Protein AF-B9CPA2-F1 (afdb_monomer_lite)

Structure (mmCIF, N/CA/C/O backbone):
data_AF-B9CPA2-F1
#
_entry.id   AF-B9CPA2-F1
#
loop_
_atom_site.group_PDB
_atom_site.id
_atom_site.type_symbol
_atom_site.label_atom_id
_atom_site.label_alt_id
_atom_site.label_comp_id
_atom_site.label_asym_id
_atom_site.label_entity_id
_atom_site.label_seq_id
_atom_site.pdbx_PDB_ins_code
_atom_site.Cartn_x
_atom_site.Cartn_y
_atom_site.Cartn_z
_atom_site.occupancy
_atom_site.B_iso_or_equiv
_atom_site.auth_seq_id
_atom_site.auth_comp_id
_atom_site.auth_asym_id
_atom_site.auth_atom_id
_atom_site.pdbx_PDB_model_num
ATOM 1 N N . TRP A 1 1 ? 14.239 -4.950 -32.439 1.00 93.31 1 TRP A N 1
ATOM 2 C CA . TRP A 1 1 ? 14.514 -5.816 -31.283 1.00 93.31 1 TRP A CA 1
ATOM 3 C C . TRP A 1 1 ? 15.414 -6.955 -31.710 1.00 93.31 1 TRP A C 1
ATOM 5 O O . TRP A 1 1 ? 15.241 -7.461 -32.813 1.00 93.31 1 TRP A O 1
ATOM 15 N N . PHE A 1 2 ? 16.359 -7.323 -30.860 1.00 93.44 2 PHE A N 1
ATOM 16 C CA . PHE A 1 2 ? 17.284 -8.444 -31.021 1.00 93.44 2 PHE A CA 1
ATOM 17 C C . PHE A 1 2 ? 17.460 -9.105 -29.648 1.00 93.44 2 PHE A C 1
ATOM 19 O O . PHE A 1 2 ? 17.384 -8.392 -28.653 1.00 93.44 2 PHE A O 1
ATOM 26 N N . LYS A 1 3 ? 17.638 -10.427 -29.575 1.00 94.75 3 LYS A N 1
ATOM 27 C CA . LYS A 1 3 ? 17.844 -11.140 -28.307 1.00 94.75 3 LYS A CA 1
ATOM 28 C C . LYS A 1 3 ? 19.097 -12.002 -28.385 1.00 94.75 3 LYS A C 1
ATOM 30 O O . LYS A 1 3 ? 19.220 -12.775 -29.335 1.00 94.75 3 LYS A O 1
ATOM 35 N N . ASP A 1 4 ? 19.961 -11.905 -27.386 1.00 94.31 4 ASP A N 1
ATOM 36 C CA . ASP A 1 4 ? 21.124 -12.776 -27.203 1.00 94.31 4 ASP A CA 1
ATOM 37 C C . ASP A 1 4 ? 21.193 -13.321 -25.759 1.00 94.31 4 ASP A C 1
ATOM 39 O O . ASP A 1 4 ? 20.155 -13.491 -25.111 1.00 94.31 4 ASP A O 1
ATOM 43 N N . SER A 1 5 ? 22.391 -13.684 -25.287 1.00 94.25 5 SER A N 1
ATOM 44 C CA . SER A 1 5 ? 22.625 -14.171 -23.923 1.00 94.25 5 SER A CA 1
ATOM 45 C C . SER A 1 5 ? 22.478 -13.102 -22.840 1.00 94.25 5 SER A C 1
ATOM 47 O O . SER A 1 5 ? 22.176 -13.463 -21.703 1.00 94.25 5 SER A O 1
ATOM 49 N N . ASP A 1 6 ? 22.686 -11.829 -23.174 1.00 92.31 6 ASP A N 1
ATOM 50 C CA . ASP A 1 6 ? 22.652 -10.701 -22.238 1.00 92.31 6 ASP A CA 1
ATOM 51 C C . ASP A 1 6 ? 21.230 -10.147 -22.098 1.00 92.31 6 ASP A C 1
ATOM 53 O O . ASP A 1 6 ? 20.862 -9.610 -21.052 1.00 92.31 6 ASP A O 1
ATOM 57 N N . GLY A 1 7 ? 20.395 -10.318 -23.126 1.00 94.62 7 GLY A N 1
ATOM 58 C CA . GLY A 1 7 ? 18.963 -10.064 -23.034 1.00 94.62 7 GLY A CA 1
ATOM 59 C C . GLY A 1 7 ? 18.363 -9.513 -24.316 1.00 94.62 7 GLY A C 1
ATOM 60 O O . GLY A 1 7 ? 18.714 -9.918 -2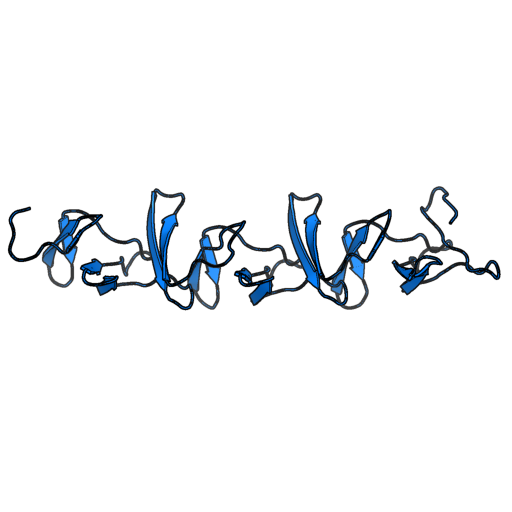5.421 1.00 94.62 7 GLY A O 1
ATOM 61 N N . TRP A 1 8 ? 17.369 -8.637 -24.162 1.00 96.38 8 TRP A N 1
ATOM 62 C CA . TRP A 1 8 ? 16.714 -7.958 -25.277 1.00 96.38 8 TRP A CA 1
ATOM 63 C C . TRP A 1 8 ? 17.388 -6.621 -25.573 1.00 96.38 8 TRP A C 1
ATOM 65 O O . TRP A 1 8 ? 17.579 -5.805 -24.685 1.00 96.38 8 TRP A O 1
ATOM 75 N N . HIS A 1 9 ? 17.645 -6.341 -26.842 1.00 96.00 9 HIS A N 1
ATOM 76 C CA . HIS A 1 9 ? 18.293 -5.126 -27.323 1.00 96.00 9 HIS A CA 1
ATOM 77 C C . HIS A 1 9 ? 17.392 -4.423 -28.331 1.00 96.00 9 HIS A C 1
ATOM 79 O O . HIS A 1 9 ? 16.668 -5.058 -29.113 1.00 96.00 9 HIS A O 1
ATOM 85 N N . PHE A 1 10 ? 17.461 -3.097 -28.364 1.00 96.06 10 PHE A N 1
ATOM 86 C CA . PHE A 1 10 ? 16.719 -2.287 -29.319 1.00 96.06 10 PHE A CA 1
ATOM 87 C C . PHE A 1 10 ? 17.671 -1.425 -30.139 1.00 96.06 10 PHE A C 1
ATOM 89 O O . PHE A 1 10 ? 18.555 -0.774 -29.599 1.00 96.06 10 PHE A O 1
ATOM 96 N N . PHE A 1 11 ? 17.456 -1.405 -31.452 1.00 94.88 11 PHE A N 1
ATOM 97 C CA . PHE A 1 11 ? 18.180 -0.561 -32.393 1.00 94.88 11 PHE A CA 1
ATOM 98 C C . PHE A 1 11 ? 17.162 0.346 -33.076 1.00 94.88 11 PHE A C 1
ATOM 100 O O . PHE A 1 11 ? 16.099 -0.125 -33.492 1.00 94.88 11 PHE A O 1
ATOM 107 N N . ASN A 1 12 ? 17.465 1.638 -33.171 1.00 90.94 12 ASN A N 1
ATOM 108 C CA . ASN A 1 12 ? 16.597 2.589 -33.862 1.00 90.94 12 ASN A CA 1
ATOM 109 C C . ASN A 1 12 ? 16.642 2.383 -35.393 1.00 90.94 12 ASN A C 1
ATOM 111 O O . ASN A 1 12 ? 17.394 1.555 -35.906 1.00 90.94 12 ASN A O 1
ATOM 115 N N . GLY A 1 13 ? 15.863 3.165 -36.149 1.00 90.25 13 GLY A N 1
ATOM 116 C CA . GLY A 1 13 ? 15.800 3.052 -37.616 1.00 90.25 13 GLY A CA 1
ATOM 117 C C . GLY A 1 13 ? 17.124 3.306 -38.356 1.00 90.25 13 GLY A C 1
ATOM 118 O O . GLY A 1 13 ? 17.227 2.972 -39.531 1.00 90.25 13 GLY A O 1
ATOM 119 N N . ALA A 1 14 ? 18.135 3.863 -37.681 1.00 93.06 14 ALA A N 1
ATOM 120 C CA . ALA A 1 14 ? 19.485 4.057 -38.209 1.00 93.06 14 ALA A CA 1
ATOM 121 C C . ALA A 1 14 ? 20.461 2.930 -37.806 1.00 93.06 14 ALA A C 1
ATOM 123 O O . ALA A 1 14 ? 21.646 3.012 -38.117 1.00 93.06 14 ALA A O 1
ATOM 124 N N . GLY A 1 15 ? 19.989 1.896 -37.100 1.00 92.06 15 GLY A N 1
ATOM 125 C CA . GLY A 1 15 ? 20.818 0.789 -36.621 1.00 92.06 15 GLY A CA 1
ATOM 126 C C . GLY A 1 15 ? 21.654 1.116 -35.380 1.00 92.06 15 GLY A C 1
ATOM 127 O O . GLY A 1 15 ? 22.585 0.379 -35.073 1.00 92.06 15 GLY A O 1
ATOM 128 N N . ILE A 1 16 ? 21.350 2.202 -34.660 1.00 92.06 16 ILE A N 1
ATOM 129 C CA . ILE A 1 16 ? 22.061 2.584 -33.429 1.00 92.06 16 ILE A CA 1
ATOM 130 C C . ILE A 1 16 ? 21.378 1.922 -32.230 1.00 92.06 16 ILE A C 1
ATOM 132 O O . ILE A 1 16 ? 20.159 2.050 -32.078 1.00 92.06 16 ILE A O 1
ATOM 136 N N . ALA A 1 17 ? 22.156 1.242 -31.383 1.00 95.00 17 ALA A N 1
ATOM 137 C CA . ALA A 1 17 ? 21.672 0.625 -30.149 1.00 95.00 17 ALA A CA 1
ATOM 138 C C . ALA A 1 17 ? 21.129 1.678 -29.168 1.00 95.00 17 ALA A C 1
ATOM 140 O O . ALA A 1 17 ? 21.731 2.737 -28.972 1.00 95.00 17 ALA A O 1
ATOM 141 N N . ALA A 1 18 ? 19.989 1.387 -28.546 1.00 96.75 18 ALA A N 1
ATOM 142 C CA . ALA A 1 18 ? 19.444 2.197 -27.468 1.00 96.75 18 ALA A CA 1
ATOM 143 C C . ALA A 1 18 ? 20.276 2.049 -26.189 1.00 96.75 18 ALA A C 1
ATOM 145 O O . ALA A 1 18 ? 20.876 1.009 -25.929 1.00 96.75 18 ALA A O 1
ATOM 146 N N . ARG A 1 19 ? 20.309 3.122 -25.395 1.00 96.25 19 ARG A N 1
ATOM 147 C CA . ARG A 1 19 ? 21.090 3.221 -24.162 1.00 96.25 19 ARG A CA 1
ATOM 148 C C . ARG A 1 19 ? 20.356 4.111 -23.166 1.00 96.25 19 ARG A C 1
ATOM 150 O O . ARG A 1 19 ? 19.945 5.215 -23.516 1.00 96.25 19 ARG A O 1
ATOM 157 N N . GLY A 1 20 ? 20.231 3.653 -21.926 1.00 96.44 20 GLY A N 1
ATOM 158 C CA . GLY A 1 20 ? 19.441 4.305 -20.887 1.00 96.44 20 GLY A CA 1
ATOM 159 C C . GLY A 1 20 ? 17.953 4.321 -21.233 1.00 96.44 20 GLY A C 1
ATOM 160 O O . GLY A 1 20 ? 17.445 3.403 -21.874 1.00 96.44 20 GLY A O 1
ATOM 161 N N . TRP A 1 21 ? 17.256 5.374 -20.810 1.00 96.38 21 TRP A N 1
ATOM 162 C CA . TRP A 1 21 ? 15.847 5.589 -21.137 1.00 96.38 21 TRP A CA 1
ATOM 163 C C . TRP A 1 21 ? 15.649 5.790 -22.640 1.00 96.38 21 TRP A C 1
ATOM 165 O O . TRP A 1 21 ? 16.207 6.724 -23.220 1.00 96.38 21 TRP A O 1
ATOM 175 N N . ALA A 1 22 ? 14.813 4.962 -23.264 1.00 96.44 22 ALA A N 1
ATOM 176 C CA . ALA A 1 22 ? 14.493 5.095 -24.679 1.00 96.44 22 ALA A CA 1
ATOM 177 C C . ALA A 1 22 ? 13.037 4.737 -24.986 1.00 96.44 22 ALA A C 1
ATOM 179 O O . ALA A 1 22 ? 12.459 3.821 -24.400 1.00 96.44 22 ALA A O 1
ATOM 180 N N . TYR A 1 23 ? 12.477 5.457 -25.959 1.00 95.31 23 TYR A N 1
ATOM 181 C CA . TYR A 1 23 ? 11.213 5.110 -26.594 1.00 95.31 23 TYR A CA 1
ATOM 182 C C . TYR A 1 23 ? 11.464 4.124 -27.731 1.00 95.31 23 TYR A C 1
ATOM 184 O O . TYR A 1 23 ? 12.357 4.318 -28.562 1.00 95.31 23 TYR A O 1
ATOM 192 N N . THR A 1 24 ? 10.651 3.081 -27.783 1.00 92.62 24 THR A N 1
ATOM 193 C CA . THR A 1 24 ? 10.628 2.132 -28.896 1.00 92.62 24 THR A CA 1
ATOM 194 C C . THR A 1 24 ? 9.728 2.651 -30.021 1.00 92.62 24 THR A C 1
ATOM 196 O O . THR A 1 24 ? 9.033 3.656 -29.873 1.00 92.62 24 THR A O 1
ATOM 199 N N . THR A 1 25 ? 9.686 1.947 -31.156 1.00 89.62 25 THR A N 1
ATOM 200 C CA . THR A 1 25 ? 8.804 2.296 -32.288 1.00 89.62 25 THR A CA 1
ATOM 201 C C . THR A 1 25 ? 7.317 2.331 -31.931 1.00 89.62 25 THR A C 1
ATOM 203 O O . THR A 1 25 ? 6.551 2.993 -32.623 1.00 89.62 25 THR A O 1
ATOM 206 N N . ASN A 1 26 ? 6.913 1.641 -30.862 1.00 89.75 26 ASN A N 1
ATOM 207 C CA . ASN A 1 26 ? 5.528 1.580 -30.396 1.00 89.75 26 ASN A CA 1
ATOM 208 C C . ASN A 1 26 ? 5.220 2.622 -29.303 1.00 89.75 26 ASN A C 1
ATOM 210 O O . ASN A 1 26 ? 4.148 2.581 -28.710 1.00 89.75 26 ASN A O 1
ATOM 214 N N . ASN A 1 27 ? 6.143 3.556 -29.040 1.00 91.62 27 ASN A N 1
ATOM 215 C CA . ASN A 1 27 ? 6.106 4.519 -27.931 1.00 91.62 27 ASN A CA 1
ATOM 216 C C . ASN A 1 27 ? 6.173 3.899 -26.522 1.00 91.62 27 ASN A C 1
ATOM 218 O O . ASN A 1 27 ? 5.983 4.614 -25.536 1.00 91.62 27 ASN A O 1
ATOM 222 N N . ASP A 1 28 ? 6.509 2.613 -26.407 1.00 95.12 28 ASP A N 1
ATOM 223 C CA . ASP A 1 28 ? 6.827 1.991 -25.120 1.00 95.12 28 ASP A CA 1
ATOM 224 C C . ASP A 1 28 ? 8.187 2.488 -24.618 1.00 95.12 28 ASP A C 1
ATOM 226 O O . ASP A 1 28 ? 9.118 2.667 -25.411 1.00 95.12 28 ASP A O 1
ATOM 230 N N . ILE A 1 29 ? 8.307 2.692 -23.306 1.00 97.50 29 ILE A N 1
ATOM 231 C CA . ILE A 1 29 ? 9.532 3.178 -22.661 1.00 97.50 29 ILE A CA 1
ATOM 232 C C . ILE A 1 29 ? 10.277 1.989 -22.063 1.00 97.50 29 ILE A C 1
ATOM 234 O O . ILE A 1 29 ? 9.711 1.255 -21.263 1.00 97.50 29 ILE A O 1
ATOM 238 N N . PHE A 1 30 ? 11.555 1.834 -22.387 1.00 97.81 30 PHE A N 1
ATOM 239 C CA . PHE A 1 30 ? 12.441 0.853 -21.758 1.00 97.81 30 PHE A CA 1
ATOM 240 C C . PHE A 1 30 ? 13.691 1.540 -21.212 1.00 97.81 30 PHE A C 1
ATOM 242 O O . PHE A 1 30 ? 14.040 2.649 -21.632 1.00 97.81 30 PHE A O 1
ATOM 249 N N . TYR A 1 31 ? 14.369 0.868 -20.284 1.00 97.62 31 TYR A N 1
ATOM 250 C CA . TYR A 1 31 ? 15.703 1.245 -19.840 1.00 97.62 31 TYR A CA 1
ATOM 251 C C . TYR A 1 31 ? 16.714 0.197 -20.306 1.00 97.62 31 TYR A C 1
ATOM 253 O O . TYR A 1 31 ? 16.613 -0.970 -19.938 1.00 97.62 31 TYR A O 1
ATOM 261 N N . PHE A 1 32 ? 17.679 0.619 -21.119 1.00 97.31 32 PHE A N 1
ATOM 262 C CA . PHE A 1 32 ? 18.750 -0.222 -21.656 1.00 97.31 32 PHE A CA 1
ATOM 263 C C . PHE A 1 32 ? 20.030 0.015 -20.855 1.00 97.31 32 PHE A C 1
ATOM 265 O O . PHE A 1 32 ? 20.537 1.136 -20.870 1.00 97.31 32 PHE A O 1
ATOM 272 N N . ASP A 1 33 ? 20.536 -0.997 -20.148 1.00 96.38 33 ASP A N 1
ATOM 273 C CA . ASP A 1 33 ? 21.606 -0.860 -19.151 1.00 96.38 33 ASP A CA 1
ATOM 274 C C . ASP A 1 33 ? 22.900 -0.257 -19.743 1.00 96.38 33 ASP A C 1
ATOM 276 O O . ASP A 1 33 ? 23.657 -0.944 -20.433 1.00 96.38 33 ASP A O 1
ATOM 280 N N . PRO A 1 34 ? 23.223 1.021 -19.458 1.00 95.12 34 PRO A N 1
ATOM 281 C CA . PRO A 1 34 ? 24.396 1.679 -20.023 1.00 95.12 34 PRO A CA 1
ATOM 282 C C . PRO A 1 34 ? 25.733 1.123 -19.527 1.00 95.12 34 PRO A C 1
ATOM 284 O O . PRO A 1 34 ? 26.762 1.540 -20.069 1.00 95.12 34 PRO A O 1
ATOM 287 N N . SER A 1 35 ? 25.721 0.310 -18.462 1.00 93.62 35 SER A N 1
ATOM 288 C CA . SER A 1 35 ? 26.912 -0.248 -17.812 1.00 93.62 35 SER A CA 1
ATOM 289 C C . SER A 1 35 ? 27.394 -1.549 -18.454 1.00 93.62 35 SER A C 1
ATOM 291 O O . SER A 1 35 ? 28.565 -1.897 -18.312 1.00 93.62 35 SER A O 1
ATOM 293 N N . GLN A 1 36 ? 26.523 -2.226 -19.205 1.00 92.38 36 GLN A N 1
ATOM 294 C CA . GLN A 1 36 ? 26.849 -3.448 -19.933 1.00 92.38 36 GLN A CA 1
ATOM 295 C C . GLN A 1 36 ? 27.127 -3.150 -21.404 1.00 92.38 36 GLN A C 1
ATOM 297 O O . GLN A 1 36 ? 26.505 -2.263 -21.987 1.00 92.38 36 GLN A O 1
ATOM 302 N N . GLU A 1 37 ? 28.043 -3.906 -22.012 1.00 88.88 37 GLU A N 1
ATOM 303 C CA . GLU A 1 37 ? 28.561 -3.661 -23.366 1.00 88.88 37 GLU A CA 1
ATOM 304 C C . GLU A 1 37 ? 27.456 -3.585 -24.429 1.00 88.88 37 GLU A C 1
ATOM 306 O O . GLU A 1 37 ? 27.454 -2.671 -25.253 1.00 88.88 37 GLU A O 1
ATOM 311 N N . HIS A 1 38 ? 26.477 -4.491 -24.369 1.00 89.50 38 HIS A N 1
ATOM 312 C CA . HIS A 1 38 ? 25.397 -4.575 -25.356 1.00 89.50 38 HIS A CA 1
ATOM 313 C C . HIS A 1 38 ? 24.123 -3.805 -24.975 1.00 89.50 38 HIS A C 1
ATOM 315 O O . HIS A 1 38 ? 23.160 -3.800 -25.741 1.00 89.50 38 HIS A O 1
ATOM 321 N N . HIS A 1 39 ? 24.098 -3.138 -23.820 1.00 95.06 39 HIS A N 1
ATOM 322 C CA . HIS A 1 39 ? 22.944 -2.380 -23.319 1.00 95.06 39 HIS A CA 1
ATOM 323 C C . HIS A 1 39 ? 21.620 -3.173 -23.334 1.00 95.06 39 HIS A C 1
ATOM 325 O O . HIS A 1 39 ? 20.664 -2.757 -23.995 1.00 95.06 39 HIS A O 1
ATOM 331 N N . PRO A 1 40 ? 21.532 -4.331 -22.654 1.00 97.12 40 PRO A N 1
ATOM 332 C CA . PRO A 1 40 ? 20.288 -5.087 -22.592 1.00 97.12 40 PRO A CA 1
ATOM 333 C C . PRO A 1 40 ? 19.186 -4.274 -21.897 1.00 97.12 40 PRO A C 1
ATOM 335 O O . PRO A 1 40 ? 19.435 -3.503 -20.967 1.00 97.12 40 PRO A O 1
ATOM 338 N N . ALA A 1 41 ? 17.948 -4.444 -22.351 1.00 97.62 41 ALA A N 1
ATOM 339 C CA . ALA A 1 41 ? 16.759 -3.931 -21.693 1.00 97.62 41 ALA A CA 1
ATOM 340 C C . ALA A 1 41 ? 16.608 -4.594 -20.324 1.00 97.62 41 ALA A C 1
ATOM 342 O O . ALA A 1 41 ? 16.572 -5.822 -20.220 1.00 97.62 41 ALA A O 1
ATOM 343 N N . LEU A 1 42 ? 16.468 -3.774 -19.287 1.00 97.31 42 LEU A N 1
ATOM 344 C CA . LEU A 1 42 ? 16.121 -4.248 -17.957 1.00 97.31 42 LEU A CA 1
ATOM 345 C C . LEU A 1 42 ? 14.626 -4.581 -17.905 1.00 97.31 42 LEU A C 1
ATOM 347 O O . LEU A 1 42 ? 13.798 -3.831 -18.424 1.00 97.31 42 LEU A O 1
ATOM 351 N N . LEU A 1 43 ? 14.301 -5.719 -17.292 1.00 96.56 43 LEU A N 1
ATOM 352 C CA . LEU A 1 43 ? 12.955 -6.282 -17.194 1.00 96.56 43 LEU A CA 1
ATOM 353 C C . LEU A 1 43 ? 12.641 -6.661 -15.745 1.00 96.56 43 LEU A C 1
ATOM 355 O O . LEU A 1 43 ? 13.541 -6.991 -14.975 1.00 96.56 43 LEU A O 1
ATOM 359 N N . GLY A 1 44 ? 11.358 -6.664 -15.393 1.00 96.19 44 GLY A N 1
ATOM 360 C CA . GLY A 1 44 ? 10.898 -6.908 -14.031 1.00 96.19 44 GLY A CA 1
ATOM 361 C C . GLY A 1 44 ? 11.161 -5.719 -13.112 1.00 96.19 44 GLY A C 1
ATOM 362 O O . GLY A 1 44 ? 11.117 -4.569 -13.548 1.00 96.19 44 GLY A O 1
ATOM 363 N N . GLU A 1 45 ? 11.393 -6.004 -11.833 1.00 95.88 45 GLU A N 1
ATOM 364 C CA . GLU A 1 45 ? 11.718 -4.998 -10.823 1.00 95.88 45 GLU A CA 1
ATOM 365 C C . GLU A 1 45 ? 13.154 -4.493 -10.999 1.00 95.88 45 GLU A C 1
ATOM 367 O O . GLU A 1 45 ? 14.097 -5.281 -11.075 1.00 95.88 45 GLU A O 1
ATOM 372 N N . VAL A 1 46 ? 13.317 -3.172 -11.061 1.00 95.25 46 VAL A N 1
ATOM 373 C CA . VAL A 1 46 ? 14.606 -2.529 -11.321 1.00 95.25 46 VAL A CA 1
ATOM 374 C C . VAL A 1 46 ? 14.766 -1.297 -10.443 1.00 95.25 46 VAL A C 1
ATOM 376 O O . VAL A 1 46 ? 13.914 -0.410 -10.451 1.00 95.25 46 VAL A O 1
ATOM 379 N N . THR A 1 47 ? 15.905 -1.187 -9.764 1.00 94.69 47 THR A N 1
ATOM 380 C CA . THR A 1 47 ? 16.331 0.048 -9.097 1.00 94.69 47 THR A CA 1
ATOM 381 C C . THR A 1 47 ? 17.276 0.823 -10.006 1.00 94.69 47 THR A C 1
ATOM 383 O O . THR A 1 47 ? 18.300 0.300 -10.445 1.00 94.69 47 THR A O 1
ATOM 386 N N . LEU A 1 48 ? 16.946 2.083 -10.287 1.00 93.12 48 LEU A N 1
ATOM 387 C CA . LEU A 1 48 ? 17.769 2.977 -11.104 1.00 93.12 48 LEU A CA 1
ATOM 388 C C . LEU A 1 48 ? 18.364 4.114 -10.259 1.00 93.12 48 LEU A C 1
ATOM 390 O O . LEU A 1 48 ? 18.015 4.310 -9.092 1.00 93.12 48 LEU A O 1
ATOM 394 N N . ASN A 1 49 ? 19.284 4.875 -10.863 1.00 80.44 49 ASN A N 1
ATOM 395 C CA . ASN A 1 49 ? 19.975 5.999 -10.223 1.00 80.44 49 ASN A CA 1
ATOM 396 C C . ASN A 1 49 ? 19.003 6.925 -9.470 1.00 80.44 49 ASN A C 1
ATOM 398 O O . ASN A 1 49 ? 17.973 7.327 -10.008 1.00 80.44 49 ASN A O 1
ATOM 402 N N . GLY A 1 50 ? 19.364 7.276 -8.234 1.00 79.62 50 GLY A N 1
ATOM 403 C CA . GLY A 1 50 ? 18.497 8.018 -7.311 1.00 79.62 50 GLY A CA 1
ATOM 404 C C . GLY A 1 50 ? 17.726 7.135 -6.325 1.00 79.62 50 GLY A C 1
ATOM 405 O O . GLY A 1 50 ? 17.035 7.675 -5.472 1.00 79.62 50 GLY A O 1
ATOM 406 N N . GLY A 1 51 ? 17.870 5.804 -6.405 1.00 87.06 51 GLY A N 1
ATOM 407 C CA . GLY A 1 51 ? 17.214 4.861 -5.490 1.00 87.06 51 GLY A CA 1
ATOM 408 C C . GLY A 1 51 ? 15.747 4.601 -5.831 1.00 87.06 51 GLY A C 1
ATOM 409 O O . GLY A 1 51 ? 15.023 4.032 -5.029 1.00 87.06 51 GLY A O 1
ATOM 410 N N . HIS A 1 52 ? 15.295 5.021 -7.014 1.00 92.06 52 HIS A N 1
ATOM 411 C CA . HIS A 1 52 ? 13.918 4.823 -7.449 1.00 92.06 52 HIS A CA 1
ATOM 412 C C . HIS A 1 52 ? 13.727 3.421 -8.027 1.00 92.06 52 HIS A C 1
ATOM 414 O O . HIS A 1 52 ? 14.511 2.978 -8.873 1.00 92.06 52 HIS A O 1
ATOM 420 N N . HIS A 1 53 ? 12.657 2.759 -7.593 1.00 96.06 53 HIS A N 1
ATOM 421 C CA . HIS A 1 53 ? 12.250 1.440 -8.062 1.00 96.06 53 HIS A CA 1
ATOM 422 C C . HIS A 1 53 ? 11.213 1.564 -9.181 1.00 96.06 53 HIS A C 1
ATOM 424 O O . HIS A 1 53 ? 10.332 2.422 -9.133 1.00 96.06 53 HIS A O 1
ATOM 430 N N . TYR A 1 54 ? 11.333 0.710 -10.191 1.00 97.06 54 TYR A N 1
ATOM 431 C CA . TYR A 1 54 ? 10.481 0.661 -11.375 1.00 97.06 54 TYR A CA 1
ATOM 432 C C . TYR A 1 54 ? 10.125 -0.789 -11.690 1.00 97.06 54 TYR A C 1
ATOM 434 O O . TYR A 1 54 ? 10.820 -1.717 -11.276 1.00 97.06 54 TYR A O 1
ATOM 442 N N . TYR A 1 55 ? 9.084 -0.978 -12.500 1.00 97.62 55 TYR A N 1
ATOM 443 C CA . TYR A 1 55 ? 8.791 -2.272 -13.104 1.00 97.62 55 TYR A CA 1
ATOM 444 C C . TYR A 1 55 ? 8.730 -2.162 -14.625 1.00 97.62 55 TYR A C 1
ATOM 446 O O . TYR A 1 55 ? 7.982 -1.339 -15.159 1.00 97.62 55 TYR A O 1
ATOM 454 N N . PHE A 1 56 ? 9.476 -3.014 -15.323 1.00 97.62 56 PHE A N 1
ATOM 455 C CA . PHE A 1 56 ? 9.462 -3.117 -16.780 1.00 97.62 56 PHE A CA 1
ATOM 456 C C . PHE A 1 56 ? 8.820 -4.437 -17.210 1.00 97.62 56 PHE A C 1
ATOM 458 O O . PHE A 1 56 ? 9.377 -5.516 -17.020 1.00 97.62 56 PHE A O 1
ATOM 465 N N . ASP A 1 57 ? 7.637 -4.346 -17.806 1.00 95.50 57 ASP A N 1
ATOM 466 C CA . ASP A 1 57 ? 6.967 -5.475 -18.439 1.00 95.50 57 ASP A CA 1
ATOM 467 C C . ASP A 1 57 ? 7.681 -5.847 -19.748 1.00 95.50 57 ASP A C 1
ATOM 469 O O . ASP A 1 57 ? 7.989 -4.976 -20.561 1.00 95.50 57 ASP A O 1
ATOM 473 N N . GLU A 1 58 ? 7.915 -7.140 -19.987 1.00 93.25 58 GLU A N 1
ATOM 474 C CA . GLU A 1 58 ? 8.626 -7.607 -21.190 1.00 93.25 58 GLU A CA 1
ATOM 475 C C . GLU A 1 58 ? 7.922 -7.196 -22.494 1.00 93.25 58 GLU A C 1
ATOM 477 O O . GLU A 1 58 ? 8.580 -6.966 -23.507 1.00 93.25 58 GLU A O 1
ATOM 482 N N . SER A 1 59 ? 6.592 -7.055 -22.478 1.00 90.56 59 SER A N 1
ATOM 483 C CA . SER A 1 59 ? 5.798 -6.735 -23.668 1.00 90.56 59 SER A CA 1
ATOM 484 C C . SER A 1 59 ? 5.484 -5.247 -23.842 1.00 90.56 59 SER A C 1
ATOM 486 O O . SER A 1 59 ? 5.286 -4.810 -24.975 1.00 90.56 59 SER A O 1
ATOM 488 N N . ARG A 1 60 ? 5.412 -4.474 -22.750 1.00 89.56 60 ARG A N 1
ATOM 489 C CA . ARG A 1 60 ? 4.950 -3.067 -22.751 1.00 89.56 60 ARG A CA 1
ATOM 490 C C . ARG A 1 60 ? 5.951 -2.071 -22.162 1.00 89.56 60 ARG A C 1
ATOM 492 O O . ARG A 1 60 ? 5.669 -0.875 -22.132 1.00 89.56 60 ARG A O 1
ATOM 499 N N . GLY A 1 61 ? 7.099 -2.536 -21.681 1.00 96.19 61 GLY A N 1
ATOM 500 C CA . GLY A 1 61 ? 8.108 -1.693 -21.050 1.00 96.19 61 GLY A CA 1
ATOM 501 C C . GLY A 1 61 ? 7.649 -1.145 -19.704 1.00 96.19 61 GLY A C 1
ATOM 502 O O . GLY A 1 61 ? 7.000 -1.837 -18.921 1.00 96.19 61 GLY A O 1
ATOM 503 N N . LEU A 1 62 ? 8.018 0.101 -19.416 1.00 98.25 62 LEU A N 1
ATOM 504 C CA . LEU A 1 62 ? 7.794 0.748 -18.132 1.00 98.25 62 LEU A CA 1
ATOM 505 C C . LEU A 1 62 ? 6.308 0.746 -17.756 1.00 98.25 62 LEU A C 1
ATOM 507 O O . LEU A 1 62 ? 5.468 1.361 -18.423 1.00 98.25 62 LEU A O 1
ATOM 511 N N . VAL A 1 63 ? 6.002 0.114 -16.630 1.00 98.12 63 VAL A N 1
ATOM 512 C CA . VAL A 1 63 ? 4.674 0.143 -16.036 1.00 98.12 63 VAL A CA 1
ATOM 513 C C . VAL A 1 63 ? 4.437 1.494 -15.363 1.00 98.12 63 VAL A C 1
ATOM 515 O O . VAL A 1 63 ? 5.289 2.003 -14.644 1.00 98.12 63 VAL A O 1
ATOM 518 N N . LYS A 1 64 ? 3.264 2.084 -15.618 1.00 97.94 64 LYS A N 1
ATOM 519 C CA . LYS A 1 64 ? 2.849 3.390 -15.092 1.00 97.94 64 LYS A CA 1
ATOM 520 C C . LYS A 1 64 ? 1.389 3.363 -14.659 1.00 97.94 64 LYS A C 1
ATOM 522 O O . LYS A 1 64 ? 0.573 2.684 -15.299 1.00 97.94 64 LYS A O 1
ATOM 527 N N . ASP A 1 65 ? 1.098 4.148 -13.627 1.00 97.44 65 ASP A N 1
ATOM 528 C CA . ASP A 1 65 ? -0.228 4.431 -13.069 1.00 97.44 65 ASP A CA 1
ATOM 529 C C . ASP A 1 65 ? -1.071 3.168 -12.840 1.00 97.44 65 ASP A C 1
ATOM 531 O O . ASP A 1 65 ? -2.187 3.042 -13.348 1.00 97.44 65 ASP A O 1
ATOM 535 N N . ARG A 1 66 ? -0.479 2.171 -12.171 1.00 97.88 66 ARG A N 1
ATOM 536 C CA . ARG A 1 66 ? -1.165 0.919 -11.827 1.00 97.88 66 ARG A CA 1
ATOM 537 C C . ARG A 1 66 ? -0.450 0.128 -10.740 1.00 97.88 66 ARG A C 1
ATOM 539 O O . ARG A 1 66 ? 0.758 0.252 -10.542 1.00 97.88 66 ARG A O 1
ATOM 546 N N . TRP A 1 67 ? -1.218 -0.774 -10.139 1.00 98.06 67 TRP A N 1
ATOM 547 C CA . TRP A 1 67 ? -0.735 -1.835 -9.268 1.00 98.06 67 TRP A CA 1
ATOM 548 C C . TRP A 1 67 ? 0.185 -2.817 -10.002 1.00 98.06 67 TRP A C 1
ATOM 550 O O . TRP A 1 67 ? -0.086 -3.214 -11.139 1.00 98.06 67 TRP A O 1
ATOM 560 N N . VAL A 1 68 ? 1.240 -3.248 -9.315 1.00 97.94 68 VAL A N 1
ATOM 561 C CA . VAL A 1 68 ? 2.177 -4.283 -9.759 1.00 97.94 68 VAL A CA 1
ATOM 562 C C . VAL A 1 68 ? 2.324 -5.307 -8.641 1.00 97.94 68 VAL A C 1
ATOM 564 O O . VAL A 1 68 ? 2.627 -4.945 -7.507 1.00 97.94 68 VAL A O 1
ATOM 567 N N . LYS A 1 69 ? 2.120 -6.588 -8.961 1.00 97.00 69 LYS A N 1
ATOM 568 C CA . LYS A 1 69 ? 2.423 -7.687 -8.042 1.00 97.00 69 LYS A CA 1
ATOM 569 C C . LYS A 1 69 ? 3.846 -8.159 -8.296 1.00 97.00 69 LYS A C 1
ATOM 571 O O . LYS A 1 69 ? 4.135 -8.698 -9.366 1.00 97.00 69 LYS A O 1
ATOM 576 N N . LEU A 1 70 ? 4.728 -7.932 -7.333 1.00 95.38 70 LEU A N 1
ATOM 577 C CA . LEU A 1 70 ? 6.125 -8.335 -7.423 1.00 95.38 70 LEU A CA 1
ATOM 578 C C . LEU A 1 70 ? 6.268 -9.857 -7.231 1.00 95.38 70 LEU A C 1
ATOM 580 O O . LEU A 1 70 ? 5.401 -10.485 -6.613 1.00 95.38 70 LEU A O 1
ATOM 584 N N . PRO A 1 71 ? 7.367 -10.476 -7.706 1.00 90.25 71 PRO A N 1
ATOM 585 C CA . PRO A 1 71 ? 7.613 -11.911 -7.530 1.00 90.25 71 PRO A CA 1
ATOM 586 C C . PRO A 1 71 ? 7.593 -12.381 -6.067 1.00 90.25 71 PRO A C 1
ATOM 588 O O . PRO A 1 71 ? 7.210 -13.516 -5.799 1.00 90.25 71 PRO A O 1
ATOM 591 N N . GLY A 1 72 ? 7.951 -11.504 -5.120 1.00 88.25 72 GLY A N 1
ATOM 592 C CA . GLY A 1 72 ? 7.876 -11.768 -3.678 1.00 88.25 72 GLY A CA 1
ATOM 593 C C . GLY A 1 72 ? 6.453 -11.805 -3.100 1.00 88.25 72 GLY A C 1
ATOM 594 O O . GLY A 1 72 ? 6.286 -12.074 -1.918 1.00 88.25 72 GLY A O 1
ATOM 595 N N . GLY A 1 73 ? 5.426 -11.538 -3.912 1.00 93.12 73 GLY A N 1
ATOM 596 C CA . GLY A 1 73 ? 4.017 -11.532 -3.509 1.00 93.12 73 GLY A CA 1
ATOM 597 C C . GLY A 1 73 ? 3.488 -10.161 -3.090 1.00 93.12 73 GLY A C 1
ATOM 598 O O . GLY A 1 73 ? 2.273 -9.967 -3.119 1.00 93.12 73 GLY A O 1
ATOM 599 N N . ASN A 1 74 ? 4.379 -9.216 -2.782 1.00 96.00 74 ASN A N 1
ATOM 600 C CA . ASN A 1 74 ? 4.031 -7.848 -2.412 1.00 96.00 74 ASN A CA 1
ATOM 601 C C . ASN A 1 74 ? 3.386 -7.087 -3.575 1.00 96.00 74 ASN A C 1
ATOM 603 O O . ASN A 1 74 ? 3.787 -7.225 -4.735 1.00 96.00 74 ASN A O 1
ATOM 607 N N . TRP A 1 75 ? 2.413 -6.244 -3.244 1.00 98.31 75 TRP A N 1
ATOM 608 C CA . TRP A 1 75 ? 1.838 -5.275 -4.168 1.00 98.31 75 TRP A CA 1
ATOM 609 C C . TRP A 1 75 ? 2.522 -3.923 -4.006 1.00 98.31 75 TRP A C 1
ATOM 611 O O . TRP A 1 75 ? 2.692 -3.455 -2.889 1.00 98.31 75 TRP A O 1
ATOM 621 N N . VAL A 1 76 ? 2.862 -3.278 -5.115 1.00 98.56 76 VAL A N 1
ATOM 622 C CA . VAL A 1 76 ? 3.353 -1.892 -5.177 1.00 98.56 76 VAL A CA 1
ATOM 623 C C . VAL A 1 76 ? 2.510 -1.111 -6.181 1.00 98.56 76 VAL A C 1
ATOM 625 O O . VAL A 1 76 ? 1.773 -1.708 -6.974 1.00 98.56 76 VAL A O 1
ATOM 628 N N . TYR A 1 77 ? 2.622 0.216 -6.190 1.00 98.62 77 TYR A N 1
ATOM 629 C CA . TYR A 1 77 ? 1.954 1.048 -7.189 1.00 98.62 77 TYR A CA 1
ATOM 630 C C . TYR A 1 77 ? 2.962 1.914 -7.942 1.00 98.62 77 TYR A C 1
ATOM 632 O O . TYR A 1 77 ? 3.694 2.705 -7.350 1.00 98.62 77 TYR A O 1
ATOM 640 N N . ALA A 1 78 ? 2.987 1.773 -9.268 1.00 98.31 78 ALA A N 1
ATOM 641 C CA . ALA A 1 78 ? 3.799 2.617 -10.133 1.00 98.31 78 ALA A CA 1
ATOM 642 C C . ALA A 1 78 ? 3.095 3.960 -10.361 1.00 98.31 78 ALA A C 1
ATOM 644 O O . ALA A 1 78 ? 1.934 3.988 -10.777 1.00 98.31 78 ALA A O 1
ATOM 645 N N . SER A 1 79 ? 3.799 5.070 -10.136 1.00 97.81 79 SER A N 1
ATOM 646 C CA . SER A 1 79 ? 3.289 6.422 -10.377 1.00 97.81 79 SER A CA 1
ATOM 647 C C . SER A 1 79 ? 3.011 6.672 -11.866 1.00 97.81 79 SER A C 1
ATOM 649 O O . SER A 1 79 ? 3.281 5.837 -12.737 1.00 97.81 79 SER A O 1
ATOM 651 N N . LYS A 1 80 ? 2.507 7.864 -12.197 1.00 97.00 80 LYS A N 1
ATOM 652 C CA . LYS A 1 80 ? 2.323 8.295 -13.594 1.00 97.00 80 LYS A CA 1
ATOM 653 C C . LYS A 1 80 ? 3.643 8.430 -14.355 1.00 97.00 80 LYS A C 1
ATOM 655 O O . LYS A 1 80 ? 3.655 8.346 -15.582 1.00 97.00 80 LYS A O 1
ATOM 660 N N . GLU A 1 81 ? 4.738 8.599 -13.629 1.00 95.88 81 GLU A N 1
ATOM 661 C CA . GLU A 1 81 ? 6.116 8.652 -14.108 1.00 95.88 81 GLU A CA 1
ATOM 662 C C . GLU A 1 81 ? 6.788 7.267 -14.066 1.00 95.88 81 GLU A C 1
ATOM 664 O O . GLU A 1 81 ? 7.838 7.082 -14.674 1.00 95.88 81 GLU A O 1
ATOM 669 N N . GLY A 1 82 ? 6.159 6.288 -13.407 1.00 96.62 82 GLY A N 1
ATOM 670 C CA . GLY A 1 82 ? 6.547 4.876 -13.375 1.00 96.62 82 GLY A CA 1
ATOM 671 C C . GLY A 1 82 ? 7.367 4.446 -12.162 1.00 96.62 82 GLY A C 1
ATOM 672 O O . GLY A 1 82 ? 7.486 3.248 -11.922 1.00 96.62 82 GLY A O 1
ATOM 673 N N . ALA A 1 83 ? 7.900 5.390 -11.384 1.00 96.81 83 ALA A N 1
ATOM 674 C CA . ALA A 1 83 ? 8.565 5.067 -10.126 1.00 96.81 83 ALA A CA 1
ATOM 675 C C . ALA A 1 83 ? 7.541 4.560 -9.098 1.00 96.81 83 ALA A C 1
ATOM 677 O O . ALA A 1 83 ? 6.400 5.030 -9.080 1.00 96.81 83 ALA A O 1
ATOM 678 N N . PHE A 1 84 ? 7.925 3.622 -8.238 1.00 97.94 84 PHE A N 1
ATOM 679 C CA . PHE A 1 84 ? 7.070 3.193 -7.132 1.00 97.94 84 PHE A CA 1
ATOM 680 C C . PHE A 1 84 ? 6.877 4.335 -6.130 1.00 97.94 84 PHE A C 1
ATOM 682 O O . PHE A 1 84 ? 7.821 5.057 -5.801 1.00 97.94 84 PHE A O 1
ATOM 689 N N . ILE A 1 85 ? 5.634 4.520 -5.690 1.00 98.19 85 ILE A N 1
ATOM 690 C CA . ILE A 1 85 ? 5.258 5.541 -4.703 1.00 98.19 85 ILE A CA 1
ATOM 691 C C . ILE A 1 85 ? 5.431 5.017 -3.276 1.00 98.19 85 ILE A C 1
ATOM 693 O O . ILE A 1 85 ? 5.358 3.814 -3.050 1.00 98.19 85 ILE A O 1
ATOM 697 N N . SER A 1 86 ? 5.612 5.925 -2.318 1.00 97.62 86 SER A N 1
ATOM 698 C CA . SER A 1 86 ? 5.758 5.620 -0.893 1.00 97.62 86 SER A CA 1
ATOM 699 C C . SER A 1 86 ? 4.864 6.521 -0.036 1.00 97.62 86 SER A C 1
ATOM 701 O O . SER A 1 86 ? 4.492 7.624 -0.436 1.00 97.62 86 SER A O 1
ATOM 703 N N . GLY A 1 87 ? 4.500 6.063 1.158 1.00 98.31 87 GLY A N 1
ATOM 704 C CA . GLY A 1 87 ? 3.639 6.785 2.088 1.00 98.31 87 GLY A CA 1
ATOM 705 C C . GLY A 1 87 ? 2.155 6.783 1.702 1.00 98.31 87 GLY A C 1
ATOM 706 O O . GLY A 1 87 ? 1.653 5.864 1.059 1.00 98.31 87 GLY A O 1
ATOM 707 N N . TRP A 1 88 ? 1.432 7.810 2.154 1.00 98.25 88 TRP A N 1
ATOM 708 C CA . TRP A 1 88 ? -0.021 7.937 2.002 1.00 98.25 88 TRP A CA 1
ATOM 709 C C . TRP A 1 88 ? -0.412 8.392 0.595 1.00 98.25 88 TRP A C 1
ATOM 711 O O .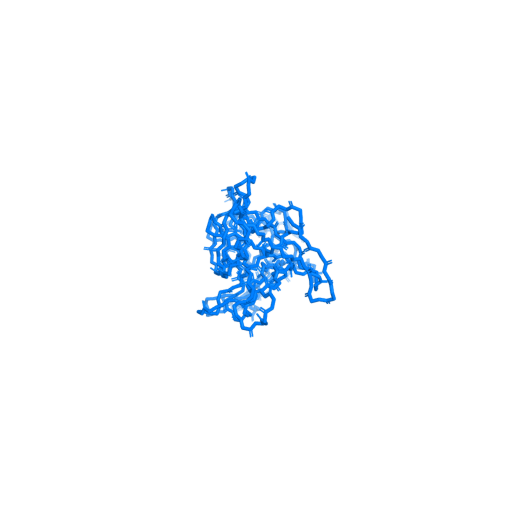 TRP A 1 88 ? -0.036 9.487 0.176 1.00 98.25 88 TRP A O 1
ATOM 721 N N . HIS A 1 89 ? -1.242 7.611 -0.095 1.00 98.56 89 HIS A N 1
ATOM 722 C CA . HIS A 1 89 ? -1.700 7.942 -1.442 1.00 98.56 89 HIS A CA 1
ATOM 723 C C . HIS A 1 89 ? -3.158 7.563 -1.685 1.00 98.56 89 HIS A C 1
ATOM 725 O O . HIS A 1 89 ? -3.637 6.531 -1.228 1.00 98.56 89 HIS A O 1
ATOM 731 N N . TYR A 1 90 ? -3.839 8.393 -2.475 1.00 98.06 90 TYR A N 1
ATOM 732 C CA . TYR A 1 90 ? -5.124 8.040 -3.067 1.00 98.06 90 TYR A CA 1
ATOM 733 C C . TYR A 1 90 ? -4.900 7.239 -4.344 1.00 98.06 90 TYR A C 1
ATOM 735 O O . TYR A 1 90 ? -4.217 7.715 -5.255 1.00 98.06 90 TYR A O 1
ATOM 743 N N . ILE A 1 91 ? -5.524 6.068 -4.425 1.00 97.81 91 ILE A N 1
ATOM 744 C CA . ILE A 1 91 ? -5.581 5.234 -5.622 1.00 97.81 91 ILE A CA 1
ATOM 745 C C . ILE A 1 91 ? -7.054 5.066 -5.988 1.00 97.81 91 ILE A C 1
ATOM 747 O O . ILE A 1 91 ? -7.815 4.391 -5.300 1.00 97.81 91 ILE A O 1
ATOM 751 N N . GLY A 1 92 ? -7.486 5.743 -7.053 1.00 95.75 92 GLY A N 1
ATOM 752 C CA . GLY A 1 92 ? -8.915 5.928 -7.301 1.00 95.75 92 GLY A CA 1
ATOM 753 C C . GLY A 1 92 ? -9.542 6.785 -6.198 1.00 95.75 92 GLY A C 1
ATOM 754 O O . GLY A 1 92 ? -9.143 7.935 -6.023 1.00 95.75 92 GLY A O 1
ATOM 755 N N . ASN A 1 93 ? -10.511 6.227 -5.471 1.00 96.75 93 ASN A N 1
ATOM 756 C CA . ASN A 1 93 ? -11.175 6.900 -4.346 1.00 96.75 93 ASN A CA 1
ATOM 757 C C . ASN A 1 93 ? -10.663 6.435 -2.975 1.00 96.75 93 ASN A C 1
ATOM 759 O O . ASN A 1 93 ? -11.034 7.028 -1.964 1.00 96.75 93 ASN A O 1
ATOM 763 N N . ASP A 1 94 ? -9.827 5.399 -2.945 1.00 98.31 94 ASP A N 1
ATOM 764 C CA . ASP A 1 94 ? -9.409 4.729 -1.720 1.00 98.31 94 ASP A CA 1
ATOM 765 C C . ASP A 1 94 ? -8.004 5.186 -1.311 1.00 98.31 94 ASP A C 1
ATOM 767 O O . ASP A 1 94 ? -7.173 5.542 -2.153 1.00 98.31 94 ASP A O 1
ATOM 771 N N . ILE A 1 95 ? -7.734 5.189 -0.006 1.00 98.62 95 ILE A N 1
ATOM 772 C CA . ILE A 1 95 ? -6.437 5.587 0.552 1.00 98.62 95 ILE A CA 1
ATOM 773 C C . ILE A 1 95 ? -5.619 4.335 0.849 1.00 98.62 95 ILE A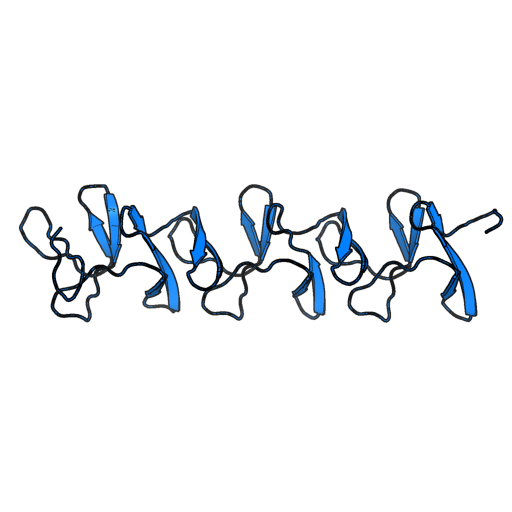 C 1
ATOM 775 O O . ILE A 1 95 ? -6.071 3.456 1.575 1.00 98.62 95 ILE A O 1
ATOM 779 N N . PHE A 1 96 ? -4.388 4.287 0.361 1.00 98.75 96 PHE A N 1
ATOM 780 C CA . PHE A 1 96 ? -3.419 3.246 0.686 1.00 98.75 96 PHE A CA 1
ATOM 781 C C . PHE A 1 96 ? -2.184 3.858 1.336 1.00 98.75 96 PHE A C 1
ATOM 783 O O . PHE A 1 96 ? -1.903 5.053 1.188 1.00 98.75 96 PHE A O 1
ATOM 790 N N . TYR A 1 97 ? -1.447 3.020 2.055 1.00 98.69 97 TYR A N 1
ATOM 791 C CA . TYR A 1 97 ? -0.134 3.361 2.572 1.00 98.69 97 TYR A CA 1
ATOM 792 C C . TYR A 1 97 ? 0.904 2.396 2.010 1.00 98.69 97 TYR A C 1
ATOM 794 O O . TYR A 1 97 ? 0.746 1.179 2.107 1.00 98.69 97 TYR A O 1
ATOM 802 N N . PHE A 1 98 ? 1.950 2.960 1.423 1.00 98.56 98 PHE A N 1
ATOM 803 C CA . PHE A 1 98 ? 3.091 2.242 0.872 1.00 98.56 98 PHE A CA 1
ATOM 804 C C . PHE A 1 98 ? 4.271 2.403 1.832 1.00 98.56 98 PHE A C 1
ATOM 806 O O . PHE A 1 98 ? 4.593 3.526 2.221 1.00 98.56 98 PHE A O 1
ATOM 813 N N . ASP A 1 99 ? 4.876 1.297 2.254 1.00 97.69 99 ASP A N 1
ATOM 814 C CA . ASP A 1 99 ? 5.887 1.279 3.309 1.00 97.69 99 ASP A CA 1
ATOM 815 C C . ASP A 1 99 ? 7.074 2.192 2.969 1.00 97.69 99 ASP A C 1
ATOM 817 O O . ASP A 1 99 ? 7.722 2.045 1.933 1.00 97.69 99 ASP A O 1
ATOM 821 N N . THR A 1 100 ? 7.348 3.172 3.828 1.00 96.00 100 THR A N 1
ATOM 822 C CA . THR A 1 100 ? 8.463 4.105 3.630 1.00 96.00 100 THR A CA 1
ATOM 823 C C . THR A 1 100 ? 9.798 3.537 4.096 1.00 96.00 100 THR A C 1
ATOM 825 O O . THR A 1 100 ? 10.836 4.076 3.713 1.00 96.00 100 THR A O 1
ATOM 828 N N . GLU A 1 101 ? 9.780 2.475 4.904 1.00 94.19 101 GLU A N 1
ATOM 829 C CA . GLU A 1 101 ? 10.976 1.856 5.481 1.00 94.19 101 GLU A CA 1
ATOM 830 C C . GLU A 1 101 ? 11.533 0.729 4.598 1.00 94.19 101 GLU A C 1
ATOM 832 O O . GLU A 1 101 ? 12.729 0.434 4.652 1.00 94.19 101 GLU A O 1
ATOM 837 N N . ASP A 1 102 ? 10.694 0.122 3.755 1.00 93.38 102 ASP A N 1
ATOM 838 C CA . ASP A 1 102 ? 11.124 -0.848 2.747 1.00 93.38 102 ASP A CA 1
ATOM 839 C C . ASP A 1 102 ? 11.465 -0.131 1.423 1.00 93.38 102 ASP A C 1
ATOM 841 O O . ASP A 1 102 ? 10.635 0.627 0.911 1.00 93.38 102 ASP A O 1
ATOM 845 N N . PRO A 1 103 ? 12.651 -0.370 0.824 1.00 89.25 103 PRO A N 1
ATOM 846 C CA . PRO A 1 103 ? 13.066 0.278 -0.425 1.00 89.25 103 PRO A CA 1
ATOM 847 C C . PRO A 1 103 ? 12.096 0.090 -1.599 1.00 89.25 103 PRO A C 1
ATOM 849 O O . PRO A 1 103 ? 11.988 0.959 -2.461 1.00 89.25 103 PRO A O 1
ATOM 852 N N . THR A 1 104 ? 11.388 -1.040 -1.646 1.00 91.94 104 THR A N 1
ATOM 853 C CA . THR A 1 104 ? 10.455 -1.380 -2.730 1.00 91.94 104 THR A CA 1
ATOM 854 C C . THR A 1 104 ? 9.069 -0.761 -2.545 1.00 91.94 104 THR A C 1
ATOM 856 O O . THR A 1 104 ? 8.260 -0.800 -3.472 1.00 91.94 104 THR A O 1
ATOM 859 N N . HIS A 1 105 ? 8.807 -0.160 -1.382 1.00 96.94 105 HIS A N 1
ATOM 860 C CA . HIS A 1 105 ? 7.555 0.507 -1.030 1.00 96.94 105 HIS A CA 1
ATOM 861 C C . HIS A 1 105 ? 6.290 -0.355 -1.229 1.00 96.94 105 HIS A C 1
ATOM 863 O O . HIS A 1 105 ? 5.347 0.065 -1.908 1.00 96.94 105 HIS A O 1
ATOM 869 N N . PRO A 1 106 ? 6.235 -1.575 -0.659 1.00 98.00 106 PRO A N 1
ATOM 870 C CA . PRO A 1 106 ? 5.046 -2.413 -0.701 1.00 98.00 106 PRO A CA 1
ATOM 871 C C . PRO A 1 106 ? 3.854 -1.713 -0.040 1.00 98.00 106 PRO A C 1
ATOM 873 O O . PRO A 1 106 ? 3.986 -1.057 0.991 1.00 98.00 106 PRO A O 1
ATOM 876 N N . ALA A 1 107 ? 2.666 -1.876 -0.613 1.00 98.56 107 ALA A N 1
ATOM 877 C CA . ALA A 1 107 ? 1.425 -1.506 0.046 1.00 98.56 107 ALA A CA 1
ATOM 878 C C . ALA A 1 107 ? 1.220 -2.365 1.295 1.00 98.56 107 ALA A C 1
ATOM 880 O O . ALA A 1 107 ? 1.380 -3.588 1.259 1.00 98.56 107 ALA A O 1
ATOM 881 N N . LEU A 1 108 ? 0.839 -1.713 2.389 1.00 98.44 108 LEU A N 1
ATOM 882 C CA . LEU A 1 108 ? 0.525 -2.378 3.643 1.00 98.44 108 LEU A CA 1
ATOM 883 C C . LEU A 1 108 ? -0.967 -2.719 3.706 1.00 98.44 108 LEU A C 1
ATOM 885 O O . LEU A 1 108 ? -1.819 -1.906 3.346 1.00 98.44 108 LEU A O 1
ATOM 889 N N . PHE A 1 109 ? -1.270 -3.919 4.200 1.00 97.88 109 PHE A N 1
ATOM 890 C CA . PHE A 1 109 ? -2.626 -4.442 4.367 1.00 97.88 109 PHE A CA 1
ATOM 891 C C . PHE A 1 109 ? -2.809 -5.038 5.764 1.00 97.88 109 PHE A C 1
ATOM 893 O O . PHE A 1 109 ? -1.849 -5.458 6.409 1.00 97.88 109 PHE A O 1
ATOM 900 N N . GLY A 1 110 ? -4.056 -5.110 6.216 1.00 97.62 110 GLY A N 1
ATOM 901 C CA . GLY A 1 110 ? -4.409 -5.513 7.569 1.00 97.62 110 GLY A CA 1
ATOM 902 C C . GLY A 1 110 ? -4.169 -4.400 8.585 1.00 97.62 110 GLY A C 1
ATOM 903 O O . GLY A 1 110 ? -4.264 -3.216 8.263 1.00 97.62 110 GLY A O 1
ATOM 904 N N . GLU A 1 111 ? -3.907 -4.790 9.830 1.00 97.19 111 GLU A N 1
ATOM 905 C CA . GLU A 1 111 ? -3.598 -3.857 10.910 1.00 97.19 111 GLU A CA 1
ATOM 906 C C . GLU A 1 111 ? -2.169 -3.319 10.777 1.00 97.19 111 GLU A C 1
ATOM 908 O O . GLU A 1 111 ? -1.220 -4.091 10.641 1.00 97.19 111 GLU A O 1
ATOM 913 N N . VAL A 1 112 ? -2.017 -1.997 10.843 1.00 96.94 112 VAL A N 1
ATOM 914 C CA . VAL A 1 112 ? -0.727 -1.318 10.688 1.00 96.94 112 VAL A CA 1
ATOM 915 C C . VAL A 1 112 ? -0.590 -0.207 11.720 1.00 96.94 112 VAL A C 1
ATOM 917 O O . VAL A 1 112 ? -1.507 0.592 11.913 1.00 96.94 112 VAL A O 1
ATOM 920 N N . THR A 1 113 ? 0.585 -0.102 12.337 1.00 96.56 113 THR A N 1
ATOM 921 C CA . THR A 1 113 ? 0.928 0.994 13.247 1.00 96.56 113 THR A CA 1
ATOM 922 C C . THR A 1 113 ? 1.791 2.033 12.536 1.00 96.56 113 THR A C 1
ATOM 924 O O . THR A 1 113 ? 2.897 1.732 12.100 1.00 96.56 113 THR A O 1
ATOM 927 N N . LEU A 1 114 ? 1.310 3.274 12.447 1.00 95.88 114 LEU A N 1
ATOM 928 C CA . LEU A 1 114 ? 1.959 4.382 11.739 1.00 95.88 114 LEU A CA 1
ATOM 929 C C . LEU A 1 114 ? 2.026 5.646 12.611 1.00 95.88 114 LEU A C 1
ATOM 931 O O . LEU A 1 114 ? 1.347 5.774 13.630 1.00 95.88 114 LEU A O 1
ATOM 935 N N . ASN A 1 115 ? 2.815 6.633 12.176 1.00 87.19 115 ASN A N 1
ATOM 936 C CA . ASN A 1 115 ? 2.809 8.003 12.705 1.00 87.19 115 ASN A CA 1
ATOM 937 C C . ASN A 1 115 ? 2.943 8.124 14.241 1.00 87.19 115 ASN A C 1
ATOM 939 O O . ASN A 1 115 ? 2.168 8.841 14.885 1.00 87.19 115 ASN A O 1
ATOM 943 N N . GLY A 1 116 ? 3.925 7.439 14.830 1.00 85.69 116 GLY A N 1
ATOM 944 C CA . GLY A 1 116 ? 4.188 7.530 16.269 1.00 85.69 116 GLY A CA 1
ATOM 945 C C . GLY A 1 116 ? 3.242 6.691 17.132 1.00 85.69 116 GLY A C 1
ATOM 946 O O . GLY A 1 116 ? 2.913 7.109 18.238 1.00 85.69 116 GLY A O 1
ATOM 947 N N . GLY A 1 117 ? 2.802 5.532 16.629 1.00 91.44 117 GLY A N 1
ATOM 948 C CA . GLY A 1 117 ? 2.069 4.534 17.417 1.00 91.44 117 GLY A CA 1
ATOM 949 C C . GLY A 1 117 ? 0.561 4.471 17.171 1.00 91.44 117 GLY A C 1
ATOM 950 O O . GLY A 1 117 ? -0.138 3.805 17.921 1.00 91.44 117 GLY A O 1
ATOM 951 N N . ARG A 1 118 ? 0.028 5.154 16.149 1.00 95.12 118 ARG A N 1
ATOM 952 C CA . ARG A 1 118 ? -1.403 5.073 15.819 1.00 95.12 118 ARG A CA 1
ATOM 953 C C . ARG A 1 118 ? -1.692 3.830 14.989 1.00 95.12 118 ARG A C 1
ATOM 955 O O . ARG A 1 118 ? -1.007 3.594 14.000 1.00 95.12 118 ARG A O 1
ATOM 962 N N . HIS A 1 119 ? -2.726 3.087 15.362 1.00 97.38 119 HIS A N 1
ATOM 963 C CA . HIS A 1 119 ? -3.163 1.890 14.650 1.00 97.38 119 HIS A CA 1
ATOM 964 C C . HIS A 1 119 ? -4.202 2.235 13.575 1.00 97.38 119 HIS A C 1
ATOM 966 O O . HIS A 1 119 ? -5.067 3.089 13.782 1.00 97.38 119 HIS A O 1
ATOM 972 N N . TYR A 1 120 ? -4.090 1.574 12.429 1.00 98.19 120 TYR A N 1
ATOM 973 C CA . TYR A 1 120 ? -4.931 1.713 11.242 1.00 98.19 120 TYR A CA 1
ATOM 974 C C . TYR A 1 120 ? -5.259 0.321 10.695 1.00 98.19 120 TYR A C 1
ATOM 976 O O . TYR A 1 120 ? -4.572 -0.651 11.009 1.00 98.19 120 TYR A O 1
ATOM 984 N N . TYR A 1 121 ? -6.269 0.227 9.831 1.00 98.31 121 TYR A N 1
ATOM 985 C CA . TYR A 1 121 ? -6.544 -0.990 9.069 1.00 98.31 121 TYR A CA 1
ATOM 986 C C . TYR A 1 121 ? -6.652 -0.683 7.579 1.00 98.31 121 TYR A C 1
ATOM 988 O O . TYR A 1 121 ? -7.445 0.178 7.199 1.00 98.31 121 TYR A O 1
ATOM 996 N N . PHE A 1 122 ? -5.916 -1.413 6.745 1.00 98.50 122 PHE A N 1
ATOM 997 C CA . PHE A 1 122 ? -5.986 -1.319 5.287 1.00 98.50 122 PHE A CA 1
ATOM 998 C C . PHE A 1 122 ? -6.547 -2.614 4.700 1.00 98.50 122 PHE A C 1
ATOM 1000 O O . PHE A 1 122 ? -5.950 -3.680 4.813 1.00 98.50 122 PHE A O 1
ATOM 1007 N N . ASP A 1 123 ? -7.705 -2.525 4.064 1.00 97.31 123 ASP A N 1
ATOM 1008 C CA . ASP A 1 123 ? -8.278 -3.614 3.285 1.00 97.31 123 ASP A CA 1
ATOM 1009 C C . ASP A 1 123 ? -7.562 -3.732 1.927 1.00 97.31 123 ASP A C 1
ATOM 1011 O O . ASP A 1 123 ? -7.250 -2.720 1.297 1.00 97.31 123 ASP A O 1
ATOM 1015 N N . GLU A 1 124 ? -7.318 -4.958 1.455 1.00 95.56 124 GLU A N 1
ATOM 1016 C CA . GLU A 1 124 ? -6.619 -5.195 0.178 1.00 95.56 124 GLU A CA 1
ATOM 1017 C C . GLU A 1 124 ? -7.382 -4.634 -1.033 1.00 95.56 124 GLU A C 1
ATOM 1019 O O . GLU A 1 124 ? -6.780 -4.290 -2.051 1.00 95.56 124 GLU A O 1
ATOM 1024 N N . HIS A 1 125 ? -8.706 -4.508 -0.935 1.00 94.50 125 HIS A N 1
ATOM 1025 C CA . HIS A 1 125 ? -9.562 -4.071 -2.033 1.00 94.50 125 HIS A CA 1
ATOM 1026 C C . HIS A 1 125 ? -10.103 -2.654 -1.858 1.00 94.50 125 HIS A C 1
ATOM 1028 O O . HIS A 1 125 ? -10.307 -1.979 -2.864 1.00 94.50 125 HIS A O 1
ATOM 1034 N N . SER A 1 126 ? -10.343 -2.209 -0.622 1.00 95.88 126 SER A N 1
ATOM 1035 C CA . SER A 1 126 ? -10.927 -0.887 -0.340 1.00 95.88 126 SER A CA 1
ATOM 1036 C C . SER A 1 126 ? -9.994 0.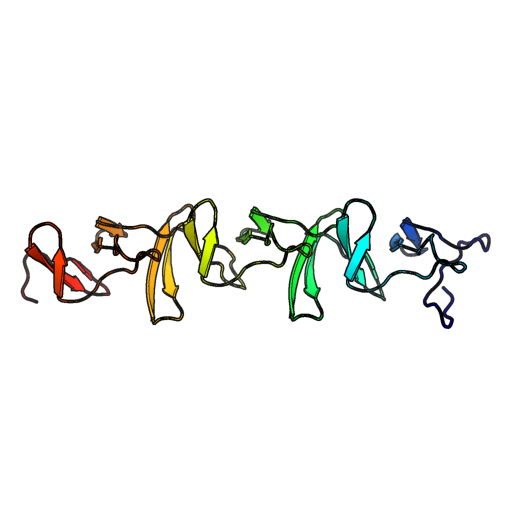088 0.384 1.00 95.88 126 SER A C 1
ATOM 1038 O O . SER A 1 126 ? -10.445 1.150 0.802 1.00 95.88 126 SER A O 1
ATOM 1040 N N . GLY A 1 127 ? -8.725 -0.263 0.603 1.00 98.06 127 GLY A N 1
ATOM 1041 C CA . GLY A 1 127 ? -7.767 0.605 1.289 1.00 98.06 127 GLY A CA 1
ATOM 1042 C C . GLY A 1 127 ? -8.137 0.882 2.751 1.00 98.06 127 GLY A C 1
ATOM 1043 O O . GLY A 1 127 ? -8.699 0.033 3.447 1.00 98.06 127 GLY A O 1
ATOM 1044 N N . LEU A 1 128 ? -7.779 2.067 3.239 1.00 98.75 128 LEU A N 1
ATOM 1045 C CA . LEU A 1 128 ? -7.926 2.485 4.629 1.00 98.75 128 LEU A CA 1
ATOM 1046 C C . LEU A 1 128 ? -9.385 2.399 5.100 1.00 98.75 128 LEU A C 1
ATOM 1048 O O . LEU A 1 128 ? -10.275 3.050 4.556 1.00 98.75 128 LEU A O 1
ATOM 1052 N N . ALA A 1 129 ? -9.629 1.661 6.180 1.00 98.56 129 ALA A N 1
ATOM 1053 C CA . ALA A 1 129 ? -10.910 1.692 6.869 1.00 98.56 129 ALA A CA 1
ATOM 1054 C C . ALA A 1 129 ? -11.131 3.074 7.502 1.00 98.56 129 ALA A C 1
ATOM 1056 O O . ALA A 1 129 ? -10.302 3.542 8.277 1.00 98.56 129 ALA A O 1
ATOM 1057 N N . GLN A 1 130 ? -12.265 3.708 7.203 1.00 98.31 130 GLN A N 1
ATOM 1058 C CA . GLN A 1 130 ? -12.651 5.006 7.758 1.00 98.31 130 GLN A CA 1
ATOM 1059 C C . GLN A 1 130 ? -14.112 4.971 8.210 1.00 98.31 130 GLN A C 1
ATOM 1061 O O . GLN A 1 130 ? -14.965 4.429 7.508 1.00 98.31 130 GLN A O 1
ATOM 1066 N N . ASP A 1 131 ? -14.381 5.555 9.377 1.00 97.62 131 ASP A N 1
ATOM 1067 C CA . ASP A 1 131 ? -15.711 5.691 9.991 1.00 97.62 131 ASP A CA 1
ATOM 1068 C C . ASP A 1 131 ? -16.512 4.381 10.042 1.00 97.62 131 ASP A C 1
ATOM 1070 O O . ASP A 1 131 ? -17.688 4.320 9.673 1.00 97.62 131 ASP A O 1
ATOM 1074 N N . ARG A 1 132 ? -15.848 3.294 10.446 1.00 98.12 132 ARG A N 1
ATOM 1075 C CA . ARG A 1 132 ? -16.458 1.965 10.461 1.00 98.12 132 ARG A CA 1
ATOM 1076 C C . ARG A 1 132 ? -15.848 1.045 11.505 1.00 98.12 132 ARG A C 1
ATOM 1078 O O . ARG A 1 132 ? -14.681 1.168 11.877 1.00 98.12 132 ARG A O 1
ATOM 1085 N N . TRP A 1 133 ? -16.645 0.059 11.900 1.00 98.00 133 TRP A N 1
ATOM 1086 C CA . TRP A 1 133 ? -16.178 -1.099 12.651 1.00 98.00 133 TRP A CA 1
ATOM 1087 C C . TRP A 1 133 ? -15.240 -1.962 11.804 1.00 98.00 133 TRP A C 1
ATOM 1089 O O . TRP A 1 133 ? -15.475 -2.175 10.611 1.00 98.00 133 TRP A O 1
ATOM 1099 N N . VAL A 1 134 ? -14.201 -2.496 12.438 1.00 98.19 134 VAL A N 1
ATOM 1100 C CA . VAL A 1 134 ? -13.253 -3.442 11.844 1.00 98.19 134 VAL A CA 1
ATOM 1101 C C . VAL A 1 134 ? -13.099 -4.621 12.794 1.00 98.19 134 VAL A C 1
ATOM 1103 O O . VAL A 1 134 ? -12.844 -4.430 13.982 1.00 98.19 134 VAL A O 1
ATOM 1106 N N . LYS A 1 135 ? -13.250 -5.841 12.274 1.00 97.12 135 LYS A N 1
ATOM 1107 C CA . LYS A 1 135 ? -12.935 -7.059 13.021 1.00 97.12 135 LYS A CA 1
ATOM 1108 C C . LYS A 1 135 ? -11.500 -7.457 12.717 1.00 97.12 135 LYS A C 1
ATOM 1110 O O . LYS A 1 135 ? -11.190 -7.812 11.580 1.00 97.12 135 LYS A O 1
ATOM 1115 N N . LEU A 1 136 ? -10.634 -7.375 13.717 1.00 95.88 136 LEU A N 1
ATOM 1116 C CA . LEU A 1 136 ? -9.234 -7.753 13.579 1.00 95.88 136 LEU A CA 1
ATOM 1117 C C . LEU A 1 136 ? -9.091 -9.285 13.511 1.00 95.88 136 LEU A C 1
ATOM 1119 O O . LEU A 1 136 ? -9.961 -10.006 14.012 1.00 95.88 136 LEU A O 1
ATOM 1123 N N . PRO A 1 137 ? -7.987 -9.815 12.949 1.00 91.38 137 PRO A N 1
ATOM 1124 C CA . PRO A 1 137 ? -7.743 -11.259 12.879 1.00 91.38 137 PRO A CA 1
ATOM 1125 C C . PRO A 1 137 ? -7.784 -11.973 14.240 1.00 91.38 137 PRO A C 1
ATOM 1127 O O . PRO A 1 137 ? -8.190 -13.130 14.310 1.00 91.38 137 PRO A O 1
ATOM 1130 N N . GLY A 1 138 ? -7.425 -11.277 15.326 1.00 88.50 138 GLY A N 1
ATOM 1131 C CA . GLY A 1 138 ? -7.521 -11.785 16.702 1.00 88.50 138 GLY A CA 1
ATOM 1132 C C . GLY A 1 138 ? -8.952 -11.919 17.243 1.00 88.50 138 GLY A C 1
ATOM 1133 O O . GLY A 1 138 ? -9.138 -12.390 18.359 1.00 88.50 138 GLY A O 1
ATOM 1134 N N . GLY A 1 139 ? -9.966 -11.513 16.474 1.00 92.56 139 GLY A N 1
ATOM 1135 C CA . GLY A 1 139 ? -11.383 -11.589 16.839 1.00 92.56 139 GLY A CA 1
ATOM 1136 C C . GLY A 1 139 ? -11.940 -10.317 17.477 1.00 92.56 139 GLY A C 1
ATOM 1137 O O . GLY A 1 139 ? -13.158 -10.134 17.460 1.00 92.56 139 GLY A O 1
ATOM 1138 N N . ASN A 1 140 ? -11.068 -9.431 17.962 1.00 95.38 140 ASN A N 1
ATOM 1139 C CA . ASN A 1 140 ? -11.442 -8.152 18.556 1.00 95.38 140 ASN A CA 1
ATOM 1140 C C . ASN A 1 140 ? -12.079 -7.208 17.529 1.00 95.38 140 ASN A C 1
ATOM 1142 O O . ASN A 1 140 ? -11.656 -7.141 16.371 1.00 95.38 140 ASN A O 1
ATOM 1146 N N . TRP A 1 141 ? -13.068 -6.441 17.978 1.00 98.00 141 TRP A N 1
ATOM 1147 C CA . TRP A 1 141 ? -13.638 -5.341 17.208 1.00 98.00 141 TRP A CA 1
ATOM 1148 C C . TRP A 1 141 ? -12.974 -4.028 17.595 1.00 98.00 141 TRP A C 1
ATOM 1150 O O . TRP A 1 141 ? -12.854 -3.728 18.774 1.00 98.00 141 TRP A O 1
ATOM 1160 N N . VAL A 1 142 ? -12.610 -3.222 16.608 1.00 98.50 142 VAL A N 1
ATOM 1161 C CA . VAL A 1 142 ? -12.143 -1.839 16.779 1.00 98.50 142 VAL A CA 1
ATOM 1162 C C . VAL A 1 142 ? -13.004 -0.915 15.926 1.00 98.50 142 VAL A C 1
ATOM 1164 O O . VAL A 1 142 ? -13.735 -1.373 15.041 1.00 98.50 142 VAL A O 1
ATOM 1167 N N . TYR A 1 143 ? -12.921 0.392 16.164 1.00 98.50 143 TYR A N 1
ATOM 1168 C CA . TYR A 1 143 ? -13.579 1.383 15.316 1.00 98.50 143 TYR A CA 1
ATOM 1169 C C . TYR A 1 143 ? -12.555 2.353 14.738 1.00 98.50 143 TYR A C 1
ATOM 1171 O O . TYR A 1 143 ? -11.852 3.049 15.474 1.00 98.50 143 TYR A O 1
ATOM 1179 N N . ALA A 1 144 ? -12.485 2.407 13.410 1.00 98.44 144 ALA A N 1
ATOM 1180 C CA . ALA A 1 144 ? -11.660 3.367 12.697 1.00 98.44 144 ALA A CA 1
ATOM 1181 C C . ALA A 1 144 ? -12.369 4.726 12.649 1.00 98.44 144 ALA A C 1
ATOM 1183 O O . ALA A 1 144 ? -13.538 4.809 12.263 1.00 98.44 144 ALA A O 1
ATOM 1184 N N . SER A 1 145 ? -11.673 5.800 13.028 1.00 97.81 145 SER A N 1
ATOM 1185 C CA . SER A 1 145 ? -12.199 7.165 12.938 1.00 97.81 145 SER A CA 1
ATOM 1186 C C . SER A 1 145 ? -12.424 7.585 11.481 1.00 97.81 145 SER A C 1
ATOM 1188 O O . SER A 1 145 ? -12.088 6.866 10.539 1.00 97.81 145 SER A O 1
ATOM 1190 N N . LYS A 1 146 ? -12.954 8.791 11.263 1.00 97.25 146 LYS A N 1
ATOM 1191 C CA . LYS A 1 146 ? -13.070 9.371 9.914 1.00 97.25 146 LYS A CA 1
ATOM 1192 C C . LYS A 1 146 ? -11.712 9.573 9.241 1.00 97.25 146 LYS A C 1
ATOM 1194 O O . LYS A 1 146 ? -11.611 9.528 8.023 1.00 97.25 146 LYS A O 1
ATOM 1199 N N . GLU A 1 147 ? -10.665 9.751 10.033 1.00 96.69 147 GLU A N 1
ATOM 1200 C CA . GLU A 1 147 ? -9.265 9.850 9.614 1.00 96.69 147 GLU A CA 1
ATOM 1201 C C . GLU A 1 147 ? -8.568 8.474 9.576 1.00 96.69 147 GLU A C 1
ATOM 1203 O O . GLU A 1 147 ? -7.381 8.389 9.268 1.00 96.69 147 GLU A O 1
ATOM 1208 N N . GLY A 1 148 ? -9.295 7.404 9.907 1.00 97.69 148 GLY A N 1
ATOM 1209 C CA . GLY A 1 148 ? -8.888 6.002 9.811 1.00 97.69 148 GLY A CA 1
ATOM 1210 C C . GLY A 1 148 ? -8.122 5.437 11.006 1.00 97.69 148 GLY A C 1
ATOM 1211 O O . GLY A 1 148 ? -8.015 4.220 11.131 1.00 97.69 148 GLY A O 1
ATOM 1212 N N . ALA A 1 149 ? -7.619 6.280 11.911 1.00 97.50 149 ALA A N 1
ATOM 1213 C CA . ALA A 1 149 ? -6.955 5.800 13.122 1.00 97.50 149 ALA A CA 1
ATOM 1214 C C . ALA A 1 149 ? -7.970 5.147 14.075 1.00 97.50 149 ALA A C 1
ATOM 1216 O O . ALA A 1 149 ? -9.098 5.631 14.209 1.00 97.50 149 ALA A O 1
ATOM 1217 N N . PHE A 1 150 ? -7.579 4.077 14.765 1.00 98.12 150 PHE A N 1
ATOM 1218 C CA . PHE A 1 150 ? -8.434 3.458 15.777 1.00 98.12 150 PHE A CA 1
ATOM 1219 C C . PHE A 1 150 ? -8.669 4.410 16.953 1.00 98.12 150 PHE A C 1
ATOM 1221 O O . PHE A 1 150 ? -7.758 5.103 17.415 1.00 98.12 150 PHE A O 1
ATOM 1228 N N . ILE A 1 151 ? -9.916 4.471 17.417 1.00 97.81 151 ILE A N 1
ATOM 1229 C CA . ILE A 1 151 ? -10.319 5.328 18.535 1.00 97.81 151 ILE A CA 1
ATOM 1230 C C . ILE A 1 151 ? -10.261 4.571 19.861 1.00 97.81 151 ILE A C 1
ATOM 1232 O O . ILE A 1 151 ? -10.520 3.378 19.908 1.00 97.81 151 ILE A O 1
ATOM 1236 N N . SER A 1 152 ? -9.998 5.297 20.946 1.00 97.38 152 SER A N 1
ATOM 1237 C CA . SER A 1 152 ? -9.927 4.758 22.306 1.00 97.38 152 SER A CA 1
ATOM 1238 C C . SER A 1 152 ? -10.904 5.438 23.271 1.00 97.38 152 SER A C 1
ATOM 1240 O O . SER A 1 152 ? -11.396 6.547 23.024 1.00 97.38 152 SER A O 1
ATOM 1242 N N . GLY A 1 153 ? -11.173 4.788 24.401 1.00 97.75 153 GLY A N 1
ATOM 1243 C CA . GLY A 1 153 ? -12.007 5.274 25.495 1.00 97.75 153 GLY A CA 1
ATOM 1244 C C . GLY A 1 153 ? -13.501 5.350 25.172 1.00 97.75 153 GLY A C 1
ATOM 1245 O O . GLY A 1 153 ? -14.014 4.688 24.273 1.00 97.75 153 GLY A O 1
ATOM 1246 N N . TRP A 1 154 ? -14.216 6.183 25.931 1.00 97.44 154 TRP A N 1
ATOM 1247 C CA . TRP A 1 154 ? -15.657 6.405 25.776 1.00 97.44 154 TRP A CA 1
ATOM 1248 C C . TRP A 1 154 ? -15.983 7.094 24.452 1.00 97.44 154 TRP A C 1
ATOM 1250 O O . TRP A 1 154 ? -15.486 8.194 24.175 1.00 97.44 154 TRP A O 1
ATOM 1260 N N . ARG A 1 155 ? -16.838 6.475 23.635 1.00 97.75 155 ARG A N 1
ATOM 1261 C CA . ARG A 1 155 ? -17.186 6.980 22.304 1.00 97.75 155 ARG A CA 1
ATOM 1262 C C . ARG A 1 155 ? -18.648 6.736 21.967 1.00 97.75 155 ARG A C 1
ATOM 1264 O O . ARG A 1 155 ? -19.219 5.705 22.306 1.00 97.75 155 ARG A O 1
ATOM 1271 N N . TYR A 1 156 ? -19.227 7.696 21.253 1.00 96.81 156 TYR A N 1
ATOM 1272 C CA . TYR A 1 156 ? -20.519 7.528 20.606 1.00 96.81 156 TYR A CA 1
ATOM 1273 C C . TYR A 1 156 ? -20.311 7.004 19.192 1.00 96.81 156 TYR A C 1
ATOM 1275 O O . TYR A 1 156 ? -19.648 7.662 18.392 1.00 96.81 156 TYR A O 1
ATOM 1283 N N . ILE A 1 157 ? -20.913 5.858 18.886 1.00 96.69 157 ILE A N 1
ATOM 1284 C CA . ILE A 1 157 ? -21.019 5.325 17.529 1.00 96.69 157 ILE A CA 1
ATOM 1285 C C . ILE A 1 157 ? -22.500 5.342 17.150 1.00 96.69 157 ILE A C 1
ATOM 1287 O O . ILE A 1 157 ? -23.321 4.618 17.721 1.00 96.69 157 ILE A O 1
ATOM 1291 N N . GLY A 1 158 ? -22.868 6.239 16.233 1.00 93.31 158 GLY A N 1
ATOM 1292 C CA . GLY A 1 158 ? -24.269 6.597 16.019 1.00 93.31 158 GLY A CA 1
ATOM 1293 C C . GLY A 1 158 ? -24.872 7.203 17.292 1.00 93.31 158 GLY A C 1
ATOM 1294 O O . GLY A 1 158 ? -24.407 8.230 17.776 1.00 93.31 158 GLY A O 1
ATOM 1295 N N . ASN A 1 159 ? -25.901 6.563 17.845 1.00 94.69 159 ASN A N 1
ATOM 1296 C CA . ASN A 1 159 ? -26.560 6.968 19.092 1.00 94.69 159 ASN A CA 1
ATOM 1297 C C . ASN A 1 159 ? -26.217 6.069 20.295 1.00 94.69 159 ASN A C 1
ATOM 1299 O O . ASN A 1 159 ? -26.862 6.178 21.337 1.00 94.69 159 ASN A O 1
ATOM 1303 N N . LYS A 1 160 ? -25.240 5.169 20.150 1.00 96.81 160 LYS A N 1
ATOM 1304 C CA . LYS A 1 160 ? -24.857 4.178 21.163 1.00 96.81 160 LYS A CA 1
ATOM 1305 C C . LYS A 1 160 ? -23.498 4.520 21.747 1.00 96.81 160 LYS A C 1
ATOM 1307 O O . LYS A 1 160 ? -22.633 5.030 21.038 1.00 96.81 160 LYS A O 1
ATOM 1312 N N . ILE A 1 161 ? -23.315 4.224 23.029 1.00 97.69 161 ILE A N 1
ATOM 1313 C CA . ILE A 1 161 ? -22.049 4.439 23.733 1.00 97.69 161 ILE A CA 1
ATOM 1314 C C . ILE A 1 161 ? -21.283 3.123 23.766 1.00 97.69 161 ILE A C 1
ATOM 1316 O O . ILE A 1 161 ? -21.823 2.111 24.201 1.00 97.69 161 ILE A O 1
ATOM 1320 N N . PHE A 1 162 ? -20.024 3.159 23.356 1.00 98.12 162 PHE A N 1
ATOM 1321 C CA . PHE A 1 162 ? -19.075 2.061 23.496 1.00 98.12 162 PHE A CA 1
ATOM 1322 C C . PHE A 1 162 ? -17.854 2.546 24.273 1.00 98.12 162 PHE A C 1
ATOM 1324 O O . PHE A 1 162 ? -17.587 3.752 24.357 1.00 98.12 162 PHE A O 1
ATOM 1331 N N . TYR A 1 163 ? -17.116 1.596 24.833 1.00 98.12 163 TYR A N 1
ATOM 1332 C CA . TYR A 1 163 ? -15.810 1.849 25.412 1.00 98.12 163 TYR A CA 1
ATOM 1333 C C . TYR A 1 163 ? -14.762 1.013 24.683 1.00 98.12 163 TYR A C 1
ATOM 1335 O O . TYR A 1 163 ? -14.912 -0.200 24.552 1.00 98.12 163 TYR A O 1
ATOM 1343 N N . PHE A 1 164 ? -13.726 1.689 24.202 1.00 98.12 164 PHE A N 1
ATOM 1344 C CA . PHE A 1 164 ? -12.568 1.091 23.553 1.00 98.12 164 PHE A CA 1
ATOM 1345 C C . PHE A 1 164 ? -11.403 1.099 24.544 1.00 98.12 164 PHE A C 1
ATOM 1347 O O . PHE A 1 164 ? -11.117 2.144 25.133 1.00 98.12 164 PHE A O 1
ATOM 1354 N N . ASP A 1 165 ? -10.769 -0.047 24.760 1.00 96.94 165 ASP A N 1
ATOM 1355 C CA . ASP A 1 165 ? -9.737 -0.225 25.780 1.00 96.94 165 ASP A CA 1
ATOM 1356 C C . ASP A 1 165 ? -8.586 0.776 25.587 1.00 96.94 165 ASP A C 1
ATOM 1358 O O . ASP A 1 165 ? -8.010 0.896 24.506 1.00 96.94 165 ASP A O 1
ATOM 1362 N N . THR A 1 166 ? -8.282 1.552 26.625 1.00 95.50 166 THR A N 1
ATOM 1363 C CA . THR A 1 166 ? -7.201 2.543 26.582 1.00 95.50 166 THR A CA 1
ATOM 1364 C C . THR A 1 166 ? -5.843 1.955 26.940 1.00 95.50 166 THR A C 1
ATOM 1366 O O . THR A 1 166 ? -4.833 2.595 26.651 1.00 95.50 166 THR A O 1
ATOM 1369 N N . GLU A 1 167 ? -5.815 0.770 27.552 1.00 93.25 167 GLU A N 1
ATOM 1370 C CA . GLU A 1 167 ? -4.592 0.095 27.993 1.00 93.25 167 GLU A CA 1
ATOM 1371 C C . GLU A 1 167 ? -4.029 -0.838 26.913 1.00 93.25 167 GLU A C 1
ATOM 1373 O O . GLU A 1 167 ? -2.822 -1.080 26.869 1.00 93.25 167 GLU A O 1
ATOM 1378 N N . ASP A 1 168 ? -4.883 -1.332 26.013 1.00 93.19 168 ASP A N 1
ATOM 1379 C CA . ASP A 1 168 ? -4.463 -2.088 24.835 1.00 93.19 168 ASP A CA 1
ATOM 1380 C C . ASP A 1 168 ? -4.143 -1.129 23.664 1.00 93.19 168 ASP A C 1
ATOM 1382 O O . ASP A 1 168 ? -4.993 -0.306 23.302 1.00 93.19 168 ASP A O 1
ATOM 1386 N N . PRO A 1 169 ? -2.952 -1.222 23.035 1.00 88.81 169 PRO A N 1
ATOM 1387 C CA . PRO A 1 169 ? -2.548 -0.351 21.924 1.00 88.81 169 PRO A CA 1
ATOM 1388 C C . PRO A 1 169 ? -3.489 -0.363 20.711 1.00 88.81 169 PRO A C 1
ATOM 1390 O O . PRO A 1 169 ? -3.585 0.631 19.993 1.00 88.81 169 PRO A O 1
ATOM 1393 N N . THR A 1 170 ? -4.186 -1.477 20.478 1.00 91.88 170 THR A N 1
ATOM 1394 C CA . THR A 1 170 ? -5.109 -1.654 19.345 1.00 91.88 170 THR A CA 1
ATOM 1395 C C . THR A 1 170 ? -6.501 -1.088 19.625 1.00 91.88 170 THR A C 1
ATOM 1397 O O . THR A 1 170 ? -7.309 -0.952 18.707 1.00 91.88 170 THR A O 1
ATOM 1400 N N . HIS A 1 171 ? -6.773 -0.709 20.876 1.00 96.75 171 HIS A N 1
ATOM 1401 C CA . HIS A 1 171 ? -8.032 -0.125 21.330 1.00 96.75 171 HIS A CA 1
ATOM 1402 C C . HIS A 1 171 ? -9.285 -0.956 20.981 1.00 96.75 171 HIS A C 1
ATOM 1404 O O . HIS A 1 171 ? -10.226 -0.434 20.377 1.00 96.75 171 HIS A O 1
ATOM 1410 N N . PRO A 1 172 ? -9.338 -2.252 21.345 1.00 97.69 172 PRO A N 1
ATOM 1411 C CA . PRO A 1 172 ? -10.510 -3.089 21.135 1.00 97.69 172 PRO A CA 1
ATOM 1412 C C . PRO A 1 172 ? -11.722 -2.549 21.900 1.00 97.69 172 PRO A C 1
ATOM 1414 O O . PRO A 1 172 ? -11.619 -2.100 23.040 1.00 97.69 172 PRO A O 1
ATOM 1417 N N . ALA A 1 173 ? -12.900 -2.620 21.289 1.00 98.12 173 ALA A N 1
ATOM 1418 C CA . ALA A 1 173 ? -14.160 -2.418 21.984 1.00 98.12 173 ALA A CA 1
ATOM 1419 C C . ALA A 1 173 ? -14.366 -3.523 23.019 1.00 98.12 173 ALA A C 1
ATOM 1421 O O . ALA A 1 173 ? -14.195 -4.708 22.725 1.00 98.12 173 ALA A O 1
ATOM 1422 N N . LEU A 1 174 ? -14.764 -3.122 24.222 1.00 97.69 174 LEU A N 1
ATOM 1423 C CA . LEU A 1 174 ? -15.080 -4.047 25.299 1.00 97.69 174 LEU A CA 1
ATOM 1424 C C . LEU A 1 174 ? -16.562 -4.431 25.257 1.00 97.69 174 LEU A C 1
ATOM 1426 O O . LEU A 1 174 ? -17.428 -3.582 25.035 1.00 97.69 174 LEU A O 1
ATOM 1430 N N . PHE A 1 175 ? -16.838 -5.710 25.508 1.00 96.81 175 PHE A N 1
ATOM 1431 C CA . PHE A 1 175 ? -18.179 -6.293 25.543 1.00 96.81 175 PHE A CA 1
ATOM 1432 C C . PHE A 1 175 ? -18.367 -7.158 26.793 1.00 96.81 175 PHE A C 1
ATOM 1434 O O . PHE A 1 175 ? -17.400 -7.666 27.359 1.00 96.81 175 PHE A O 1
ATOM 1441 N N . GLY A 1 176 ? -19.619 -7.338 27.211 1.00 96.31 176 GLY A N 1
ATOM 1442 C CA . GLY A 1 176 ? -19.981 -8.006 28.459 1.00 96.31 176 GLY A CA 1
ATOM 1443 C C . GLY A 1 176 ? -19.804 -7.107 29.683 1.00 96.31 176 GLY A C 1
ATOM 1444 O O . GLY A 1 176 ? -19.890 -5.881 29.578 1.00 96.31 176 GLY A O 1
ATOM 1445 N N . GLU A 1 177 ? -19.594 -7.722 30.850 1.00 95.88 177 GLU A N 1
ATOM 1446 C CA . GLU A 1 177 ? -19.357 -7.011 32.108 1.00 95.88 177 GLU A CA 1
ATOM 1447 C C . GLU A 1 177 ? -17.922 -6.474 32.157 1.00 95.88 177 GLU A C 1
ATOM 1449 O O . GLU A 1 177 ? -16.958 -7.222 31.998 1.00 95.88 177 GLU A O 1
ATOM 1454 N N . VAL A 1 178 ? -17.783 -5.173 32.405 1.00 95.44 178 VAL A N 1
ATOM 1455 C CA . VAL A 1 178 ? -16.503 -4.466 32.423 1.00 95.44 178 VAL A CA 1
ATOM 1456 C C . VAL A 1 178 ? -16.450 -3.531 33.625 1.00 95.44 178 VAL A C 1
ATOM 1458 O O . VAL A 1 178 ? -17.371 -2.748 33.855 1.00 95.44 178 VAL A O 1
ATOM 1461 N N . THR A 1 179 ? -15.337 -3.549 34.355 1.00 94.94 179 THR A N 1
ATOM 1462 C CA . THR A 1 179 ? -15.079 -2.608 35.450 1.00 94.94 179 THR A CA 1
ATOM 1463 C C . THR A 1 179 ? -14.132 -1.508 34.984 1.00 94.94 179 THR A C 1
ATOM 1465 O O . THR A 1 179 ? -12.982 -1.783 34.654 1.00 94.94 179 THR A O 1
ATOM 1468 N N . LEU A 1 180 ? -14.593 -0.256 34.981 1.00 93.44 180 LEU A N 1
ATOM 1469 C CA . LEU A 1 180 ? -13.835 0.910 34.510 1.00 93.44 180 LEU A CA 1
ATOM 1470 C C . LEU A 1 180 ? -13.718 1.977 35.608 1.00 93.44 180 LEU A C 1
ATOM 1472 O O . LEU A 1 180 ? -14.530 2.023 36.532 1.00 93.44 180 LEU A O 1
ATOM 1476 N N . ASN A 1 181 ? -12.706 2.846 35.489 1.00 82.75 181 ASN A N 1
ATOM 1477 C CA . ASN A 1 181 ? -12.522 4.104 36.233 1.00 82.75 181 ASN A CA 1
ATOM 1478 C C . ASN A 1 181 ? -13.032 4.101 37.687 1.00 82.75 181 ASN A C 1
ATOM 1480 O O . ASN A 1 181 ? -14.132 4.565 37.966 1.00 82.75 181 ASN A O 1
ATOM 1484 N N . GLY A 1 182 ? -12.212 3.643 38.637 1.00 82.38 182 GLY A N 1
ATOM 1485 C CA . GLY A 1 182 ? -12.560 3.720 40.063 1.00 82.38 182 GLY A CA 1
ATOM 1486 C C . GLY A 1 182 ? -13.498 2.614 40.557 1.00 82.38 182 GLY A C 1
ATOM 1487 O O . GLY A 1 182 ? -14.061 2.740 41.640 1.00 82.38 182 GLY A O 1
ATOM 1488 N N . GLY A 1 183 ? -13.634 1.522 39.797 1.00 89.31 183 GLY A N 1
ATOM 1489 C CA . GLY A 1 183 ? -14.378 0.331 40.220 1.00 89.31 183 GLY A CA 1
ATOM 1490 C C . GLY A 1 183 ? -15.854 0.332 39.820 1.00 89.31 183 GLY A C 1
ATOM 1491 O O . GLY A 1 183 ? -16.640 -0.410 40.402 1.00 89.31 183 GLY A O 1
ATOM 1492 N N . HIS A 1 184 ? -16.255 1.162 38.857 1.00 92.25 184 HIS A N 1
ATOM 1493 C CA . HIS A 1 184 ? -17.625 1.169 38.351 1.00 92.25 184 HIS A CA 1
ATOM 1494 C C . HIS A 1 184 ? -17.837 0.028 37.355 1.00 92.25 184 HIS A C 1
ATOM 1496 O O . HIS A 1 184 ? -17.041 -0.148 36.437 1.00 92.25 184 HIS A O 1
ATOM 1502 N N . HIS A 1 185 ? -18.920 -0.726 37.533 1.00 94.19 185 HIS A N 1
ATOM 1503 C CA . HIS A 1 185 ? -19.294 -1.841 36.665 1.00 94.19 185 HIS A CA 1
ATOM 1504 C C . HIS A 1 185 ? -20.228 -1.359 35.551 1.00 94.19 185 HIS A C 1
ATOM 1506 O O . HIS A 1 185 ? -21.184 -0.621 35.803 1.00 94.19 185 HIS A O 1
ATOM 1512 N N . TYR A 1 186 ? -19.960 -1.810 34.331 1.00 95.75 186 TYR A N 1
ATOM 1513 C CA . TYR A 1 186 ? -20.720 -1.519 33.121 1.00 95.75 186 TYR A CA 1
ATOM 1514 C C . TYR A 1 186 ? -20.998 -2.817 32.373 1.00 95.75 186 TYR A C 1
ATOM 1516 O O . TYR A 1 186 ? -20.222 -3.763 32.457 1.00 95.75 186 TYR A O 1
ATOM 1524 N N . TRP A 1 187 ? -22.081 -2.843 31.603 1.00 96.69 187 TRP A N 1
ATOM 1525 C CA . TRP A 1 1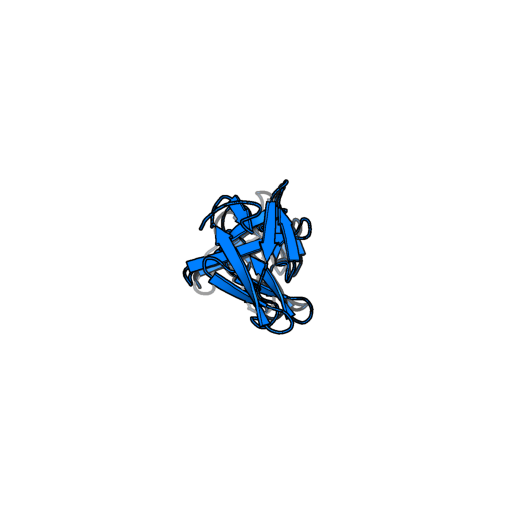87 ? -22.345 -3.910 30.646 1.00 96.69 187 TRP A CA 1
ATOM 1526 C C . TRP A 1 187 ? -22.422 -3.330 29.236 1.00 96.69 187 TRP A C 1
ATOM 1528 O O . TRP A 1 187 ? -23.198 -2.399 28.998 1.00 96.69 187 TRP A O 1
ATOM 1538 N N . PHE A 1 188 ? -21.642 -3.881 28.308 1.00 96.94 188 PHE A N 1
ATOM 1539 C CA . PHE A 1 188 ? -21.637 -3.491 26.898 1.00 96.94 188 PHE A CA 1
ATOM 1540 C C . PHE A 1 188 ? -22.125 -4.647 26.024 1.00 96.94 188 PHE A C 1
ATOM 1542 O O . PHE A 1 188 ? -21.472 -5.682 25.920 1.00 96.94 188 PHE A O 1
ATOM 1549 N N . ASP A 1 189 ? -23.264 -4.465 25.367 1.00 95.88 189 ASP A N 1
ATOM 1550 C CA . ASP A 1 189 ? -23.742 -5.391 24.343 1.00 95.88 189 ASP A CA 1
ATOM 1551 C C . ASP A 1 189 ? -23.055 -5.101 22.999 1.00 95.88 189 ASP A C 1
ATOM 1553 O O . ASP A 1 189 ? -22.901 -3.938 22.612 1.00 95.88 189 ASP A O 1
ATOM 1557 N N . GLU A 1 190 ? -22.697 -6.152 22.257 1.00 93.12 190 GLU A N 1
ATOM 1558 C CA . GLU A 1 190 ? -22.009 -6.035 20.960 1.00 93.12 190 GLU A CA 1
ATOM 1559 C C . GLU A 1 190 ? -22.768 -5.176 19.943 1.00 93.12 190 GLU A C 1
ATOM 1561 O O . GLU A 1 190 ? -22.166 -4.465 19.139 1.00 93.12 190 GLU A O 1
ATOM 1566 N N . ASN A 1 191 ? -24.100 -5.206 19.988 1.00 92.31 191 ASN A N 1
ATOM 1567 C CA . ASN A 1 191 ? -24.946 -4.522 19.021 1.00 92.31 191 ASN A CA 1
ATOM 1568 C C . ASN A 1 191 ? -25.554 -3.241 19.585 1.00 92.31 191 ASN A C 1
ATOM 1570 O O . ASN A 1 191 ? -25.825 -2.311 18.823 1.00 92.31 191 ASN A O 1
ATOM 1574 N N . GLN A 1 192 ? -25.830 -3.180 20.886 1.00 93.69 192 GLN A N 1
ATOM 1575 C CA . GLN A 1 192 ? -26.564 -2.085 21.524 1.00 93.69 192 GLN A CA 1
ATOM 1576 C C . GLN A 1 192 ? -25.660 -1.092 22.264 1.00 93.69 192 GLN A C 1
ATOM 1578 O O . GLN A 1 192 ? -26.114 0.014 22.562 1.00 93.69 192 GLN A O 1
ATOM 1583 N N . GLY A 1 193 ? -24.383 -1.422 22.467 1.00 94.25 193 GLY A N 1
ATOM 1584 C CA . GLY A 1 193 ? -23.467 -0.625 23.273 1.00 94.25 193 GLY A CA 1
ATOM 1585 C C . GLY A 1 193 ? -23.790 -0.739 24.761 1.00 94.25 193 GLY A C 1
ATOM 1586 O O . GLY A 1 193 ? -24.300 -1.756 25.229 1.00 94.25 193 GLY A O 1
ATOM 1587 N N . MET A 1 194 ? -23.476 0.306 25.520 1.00 96.56 194 MET A N 1
ATOM 1588 C CA . MET A 1 194 ? -23.666 0.341 26.967 1.00 96.56 194 MET A CA 1
ATOM 1589 C C . MET A 1 194 ? -25.148 0.206 27.338 1.00 96.56 194 MET A C 1
ATOM 1591 O O . MET A 1 194 ? -25.978 1.039 26.955 1.00 96.56 194 MET A O 1
ATOM 1595 N N . ALA A 1 195 ? -25.468 -0.800 28.148 1.00 94.69 195 ALA A N 1
ATOM 1596 C CA . ALA A 1 195 ? -26.797 -0.954 28.714 1.00 94.69 195 ALA A CA 1
ATOM 1597 C C . ALA A 1 195 ? -27.113 0.208 29.668 1.00 94.69 195 ALA A C 1
ATOM 1599 O O . ALA A 1 195 ? -26.303 0.614 30.502 1.00 94.69 195 ALA A O 1
ATOM 1600 N N . SER A 1 196 ? -28.324 0.748 29.557 1.00 90.75 196 SER A N 1
ATOM 1601 C CA . SER A 1 196 ? -28.842 1.766 30.474 1.00 90.75 196 SER A CA 1
ATOM 1602 C C . SER A 1 196 ? -30.328 1.545 30.742 1.00 90.75 196 SER A C 1
ATOM 1604 O O . SER A 1 196 ? -31.066 1.140 29.843 1.00 90.75 196 SER A O 1
ATOM 1606 N N . ASN A 1 197 ? -30.751 1.788 31.991 1.00 87.88 197 ASN A N 1
ATOM 1607 C CA . ASN A 1 197 ? -32.137 1.648 32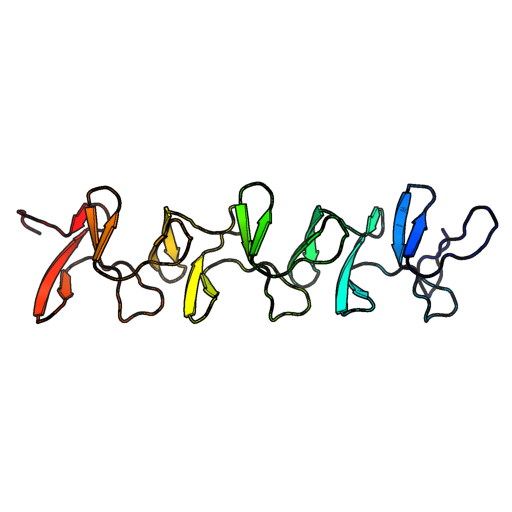.465 1.00 87.88 197 ASN A CA 1
ATOM 1608 C C . ASN A 1 197 ? -32.795 0.293 32.131 1.00 87.88 197 ASN A C 1
ATOM 1610 O O . ASN A 1 197 ? -33.981 0.237 31.806 1.00 87.88 197 ASN A O 1
ATOM 1614 N N . GLN A 1 198 ? -32.027 -0.796 32.196 1.00 85.00 198 GLN A N 1
ATOM 1615 C CA . GLN A 1 198 ? -32.480 -2.142 31.847 1.00 85.00 198 GLN A CA 1
ATOM 1616 C C . GLN A 1 198 ? -31.773 -3.205 32.692 1.00 85.00 198 GLN A C 1
ATOM 1618 O O . GLN A 1 198 ? -30.731 -2.933 33.287 1.00 85.00 198 GLN A O 1
ATOM 1623 N N . TRP A 1 199 ? -32.353 -4.403 32.733 1.00 78.62 199 TRP A N 1
ATOM 1624 C CA . TRP A 1 199 ? -31.696 -5.593 33.269 1.00 78.62 199 TRP A CA 1
ATOM 1625 C C . TRP A 1 199 ? -30.769 -6.183 32.210 1.00 78.62 199 TRP A C 1
ATOM 1627 O O . TRP A 1 199 ? -31.120 -6.179 31.028 1.00 78.62 199 TRP A O 1
ATOM 1637 N N . VAL A 1 200 ? -29.620 -6.682 32.654 1.00 76.38 200 VAL A N 1
ATOM 1638 C CA . VAL A 1 200 ? -28.630 -7.406 31.849 1.00 76.38 200 VAL A CA 1
ATOM 1639 C C . VAL A 1 200 ? -28.424 -8.799 32.419 1.00 76.38 200 VAL A C 1
ATOM 1641 O O . VAL A 1 200 ? -28.590 -8.944 33.654 1.00 76.38 200 VAL A O 1
#

Foldseek 3Di:
DDADPVGDWDAPPVRHTDAAWDQDPVRAIWGFDNVDPRRHTDAAWDQDPPLWIFHQHPVRGTDELDWDQHPVRFIFGQYNVGTTDAAWDDNPNAIWHFHPVDSNRGTDAAWDADDPQWIFHQHPPRGTDELDWDQHPVRFIFGQYNVGTTDAAWDDNPNAIWHFHPVDSNRGTDAAWDQDDPGDIWHQHPVRGTDDPDDD

pLDDT: mean 95.04, std 3.95, range [76.38, 98.75]

Radius of gyration: 25.27 Å; chains: 1; bounding box: 61×24×78 Å

Secondary structure (DSSP, 8-state):
-EE-SS-EE-B-TTSPBP-EEEE-TTS-EEEE-TTSTT-PBP-EEEEETTTEEEEEETTTEE--SEEEE-TTS-EEEE-TTSSBP-EEEEETTEEEEE-SSSTT-PBP-EEEEETTTEEEEEETTTEE--SEEEE-TTS-EEEE-TTSPBP-EEEEETTEEEEE-SSSTT-PBP-EEEEETTTEEEEEETTTEE--SS--

Organism: Lancefieldella rimae (strain ATCC 49626 / DSM 7090 / CCUG 31168 / NBRC 15546 / VPI D140H-11A) (NCBI:txid553184)

InterPro domains:
  IPR018337 Cell wall/choline-binding repeat [PF01473] (1-16)
  IPR018337 Cell wall/choline-binding repeat [PF01473] (153-166)

Sequence (200 aa):
WFKDSDGWHFFNGAGIAARGWAYTTNNDIFYFDPSQEHHPALLGEVTLNGGHHYYFDESRGLVKDRWVKLPGGNWVYASKEGAFISGWHYIGNDIFYFDTEDPTHPALFGEVTLNGGRHYYFDEHSGLAQDRWVKLPGGNWVYASKEGAFISGWRYIGNKIFYFDTEDPTHPALFGEVTLNGGHHYWFDENQGMASNQWV